Protein AF-A0A1W1DZ67-F1 (afdb_monomer)

Nearest PDB structures (foldseek):
  8c7p-assembly1_A  TM=8.372E-01  e=4.442E-06  Thiobacillus denitrificans ATCC 25259
  8ovv-assembly1_A  TM=8.242E-01  e=2.772E-05  Thiobacillus denitrificans

Organism: NCBI:txid652676

Structure (mmCIF, N/CA/C/O backbone):
data_AF-A0A1W1DZ67-F1
#
_entry.id   AF-A0A1W1DZ67-F1
#
loop_
_atom_site.group_PDB
_atom_site.id
_atom_site.type_symbol
_atom_site.label_atom_id
_atom_site.label_alt_id
_atom_site.label_comp_id
_atom_site.label_asym_id
_atom_site.label_entity_id
_atom_site.label_seq_id
_atom_site.pdbx_PDB_ins_code
_atom_site.Cartn_x
_atom_site.Cartn_y
_atom_site.Cartn_z
_atom_site.occupancy
_atom_site.B_iso_or_equiv
_atom_site.auth_seq_id
_atom_site.auth_comp_id
_atom_site.auth_asym_id
_atom_site.auth_atom_id
_atom_site.pdbx_PDB_model_num
ATOM 1 N N . MET A 1 1 ? -10.859 -12.218 3.159 1.00 91.69 1 MET A N 1
ATOM 2 C CA . MET A 1 1 ? -9.630 -11.481 2.783 1.00 91.69 1 MET A CA 1
ATOM 3 C C . MET A 1 1 ? -9.107 -11.975 1.443 1.00 91.69 1 MET A C 1
ATOM 5 O O . MET A 1 1 ? -9.273 -11.246 0.484 1.00 91.69 1 MET A O 1
ATOM 9 N N . VAL A 1 2 ? -8.613 -13.216 1.327 1.00 93.44 2 VAL A N 1
ATOM 10 C CA . VAL A 1 2 ? -8.087 -13.753 0.048 1.00 93.44 2 VAL A CA 1
ATOM 11 C C . VAL A 1 2 ? -9.112 -13.719 -1.094 1.00 93.44 2 VAL A C 1
ATOM 13 O O . VAL A 1 2 ? -8.790 -13.246 -2.172 1.00 93.44 2 VAL A O 1
ATOM 16 N N . LEU A 1 3 ? -10.368 -14.117 -0.854 1.00 92.19 3 LEU A N 1
ATOM 17 C CA . LEU A 1 3 ? -11.425 -14.016 -1.877 1.00 92.19 3 LEU A CA 1
ATOM 18 C C . LEU A 1 3 ? -11.639 -12.580 -2.378 1.00 92.19 3 LEU A C 1
ATOM 20 O O . LEU A 1 3 ? -11.842 -12.367 -3.568 1.00 92.19 3 LEU A O 1
ATOM 24 N N . LEU A 1 4 ? -11.555 -11.597 -1.476 1.00 91.88 4 LEU A N 1
ATOM 25 C CA . LEU A 1 4 ? -11.683 -10.191 -1.848 1.00 91.88 4 LEU A CA 1
ATOM 26 C C . LEU A 1 4 ? -10.464 -9.741 -2.660 1.00 91.88 4 LEU A C 1
ATOM 28 O O . LEU A 1 4 ? -10.640 -9.088 -3.673 1.00 91.88 4 LEU A O 1
ATOM 32 N N . MET A 1 5 ? -9.257 -10.188 -2.299 1.00 94.25 5 MET A N 1
ATOM 33 C CA . MET A 1 5 ? -8.054 -9.944 -3.104 1.00 94.25 5 MET A CA 1
ATOM 34 C C . MET A 1 5 ? -8.174 -10.529 -4.514 1.00 94.25 5 MET A C 1
ATOM 36 O O . MET A 1 5 ? -7.831 -9.851 -5.472 1.00 94.25 5 MET A O 1
ATOM 40 N N . ILE A 1 6 ? -8.704 -11.748 -4.672 1.00 91.06 6 ILE A N 1
ATOM 41 C CA . ILE A 1 6 ? -8.945 -12.344 -5.999 1.00 91.06 6 ILE A CA 1
ATOM 42 C C . ILE A 1 6 ? -9.892 -11.458 -6.824 1.00 91.06 6 ILE A C 1
ATOM 44 O O . ILE A 1 6 ? -9.656 -11.253 -8.014 1.00 91.06 6 ILE A O 1
ATOM 48 N N . ALA A 1 7 ? -10.931 -10.906 -6.189 1.00 88.94 7 ALA A N 1
ATOM 49 C CA . ALA A 1 7 ? -11.910 -10.030 -6.829 1.00 88.94 7 ALA A CA 1
ATOM 50 C C . ALA A 1 7 ? -11.365 -8.629 -7.169 1.00 88.94 7 ALA A C 1
ATOM 52 O O . ALA A 1 7 ? -11.808 -8.035 -8.146 1.00 88.94 7 ALA A O 1
ATOM 53 N N . THR A 1 8 ? -10.413 -8.098 -6.401 1.00 90.44 8 THR A N 1
ATOM 54 C CA . THR A 1 8 ? -9.934 -6.713 -6.563 1.00 90.44 8 THR A CA 1
ATOM 55 C C . THR A 1 8 ? -8.581 -6.584 -7.258 1.00 90.44 8 THR A C 1
ATOM 57 O O . THR A 1 8 ? -8.284 -5.549 -7.835 1.00 90.44 8 THR A O 1
ATOM 60 N N . ARG A 1 9 ? -7.723 -7.604 -7.156 1.00 88.62 9 ARG A N 1
ATOM 61 C CA . ARG A 1 9 ? -6.360 -7.597 -7.712 1.00 88.62 9 ARG A CA 1
ATOM 62 C C . ARG A 1 9 ? -6.285 -8.280 -9.077 1.00 88.62 9 ARG A C 1
ATOM 64 O O . ARG A 1 9 ? -5.378 -8.014 -9.855 1.00 88.62 9 ARG A O 1
ATOM 71 N N . GLY A 1 10 ? -7.242 -9.155 -9.389 1.00 74.94 10 GLY A N 1
ATOM 72 C CA . GLY A 1 10 ? -7.342 -9.761 -10.714 1.00 74.94 10 GLY A CA 1
ATOM 73 C C . GLY A 1 10 ? -7.744 -8.721 -11.762 1.00 74.94 10 GLY A C 1
ATOM 74 O O . GLY A 1 10 ? -8.897 -8.309 -11.795 1.00 74.94 10 GLY A O 1
ATOM 75 N N . HIS A 1 11 ? -6.809 -8.316 -12.625 1.00 68.38 11 HIS A N 1
ATOM 76 C CA . HIS A 1 11 ? -7.034 -7.278 -13.639 1.00 68.38 11 HIS A CA 1
ATOM 77 C C . HIS A 1 11 ? -8.118 -7.661 -14.675 1.00 68.38 11 HIS A C 1
ATOM 79 O O . HIS A 1 11 ? -8.899 -6.806 -15.084 1.00 68.38 11 HIS A O 1
ATOM 85 N N . ASN A 1 12 ? -8.250 -8.951 -15.018 1.00 65.25 12 ASN A N 1
ATOM 86 C CA . ASN A 1 12 ? -9.250 -9.474 -15.965 1.00 65.25 12 ASN A CA 1
ATOM 87 C C . ASN A 1 12 ? -10.119 -10.574 -15.325 1.00 65.25 12 ASN A C 1
ATOM 89 O O . ASN A 1 12 ? -10.196 -11.698 -15.824 1.00 65.25 12 ASN A O 1
ATOM 93 N N . ASN A 1 13 ? -10.723 -10.307 -14.167 1.00 62.88 13 ASN A N 1
ATOM 94 C CA . ASN A 1 13 ? -11.613 -11.265 -13.510 1.00 62.88 13 ASN A CA 1
ATOM 95 C C . ASN A 1 13 ? -13.097 -10.996 -13.845 1.00 62.88 13 ASN A C 1
ATOM 97 O O . ASN A 1 13 ? -13.462 -9.979 -14.427 1.00 62.88 13 ASN A O 1
ATOM 101 N N . TRP A 1 14 ? -13.980 -11.923 -13.465 1.00 65.06 14 TRP A N 1
ATOM 102 C CA . TRP A 1 14 ? -15.429 -11.814 -13.698 1.00 65.06 14 TRP A CA 1
ATOM 103 C C . TRP A 1 14 ? -16.065 -10.559 -13.074 1.00 65.06 14 TRP A C 1
ATOM 105 O O . TRP A 1 14 ? -17.146 -10.161 -13.494 1.00 65.06 14 TRP A O 1
ATOM 115 N N . VAL A 1 15 ? -15.404 -9.938 -12.088 1.00 61.59 15 VAL A N 1
ATOM 116 C CA . VAL A 1 15 ? -15.856 -8.710 -11.422 1.00 61.59 15 VAL A CA 1
ATOM 117 C C . VAL A 1 15 ? -15.381 -7.467 -12.171 1.00 61.59 15 VAL A C 1
ATOM 119 O O . VAL A 1 15 ? -16.154 -6.521 -12.283 1.00 61.59 15 VAL A O 1
ATOM 122 N N . SER A 1 16 ? -14.169 -7.468 -12.738 1.00 63.50 16 SER A N 1
ATOM 123 C CA . SER A 1 16 ? -13.578 -6.304 -13.409 1.00 63.50 16 SER A CA 1
ATOM 124 C C . SER A 1 16 ? -14.358 -5.886 -14.657 1.00 63.50 16 SER A C 1
ATOM 126 O O . SER A 1 16 ? -14.394 -4.700 -14.982 1.00 63.50 16 SER A O 1
ATOM 128 N N . ALA A 1 17 ? -15.089 -6.820 -15.276 1.00 62.38 17 ALA A N 1
ATOM 129 C CA . ALA A 1 17 ? -16.046 -6.543 -16.350 1.00 62.38 17 ALA A CA 1
ATOM 130 C C . ALA A 1 17 ? -17.230 -5.648 -15.922 1.00 62.38 17 ALA A C 1
ATOM 132 O O . ALA A 1 17 ? -17.825 -4.984 -16.767 1.00 62.38 17 ALA A O 1
ATOM 133 N N . PHE A 1 18 ? -17.571 -5.616 -14.629 1.00 65.56 18 PHE A N 1
ATOM 134 C CA . PHE A 1 18 ? -18.695 -4.840 -14.090 1.00 65.56 18 PHE A CA 1
ATOM 135 C C . PHE A 1 18 ? -18.242 -3.687 -13.191 1.00 65.56 18 PHE A C 1
ATOM 137 O O . PHE A 1 18 ? -18.829 -2.608 -13.232 1.00 65.56 18 PHE A O 1
ATOM 144 N N . VAL A 1 19 ? -17.215 -3.908 -12.364 1.00 72.19 19 VAL A N 1
ATOM 145 C CA . VAL A 1 19 ? -16.700 -2.938 -11.394 1.00 72.19 19 VAL A CA 1
ATOM 146 C C . VAL A 1 19 ? -15.183 -3.086 -11.278 1.00 72.19 19 VAL A C 1
ATOM 148 O O . VAL A 1 19 ? -14.676 -4.126 -10.864 1.00 72.19 19 VAL A O 1
ATOM 151 N N . HIS A 1 20 ? -14.446 -2.021 -11.587 1.00 73.56 20 HIS A N 1
ATOM 152 C CA . HIS A 1 20 ? -13.015 -1.934 -11.290 1.00 73.56 20 HIS A CA 1
ATOM 153 C C . HIS A 1 20 ? -12.821 -1.524 -9.826 1.00 73.56 20 HIS A C 1
ATOM 1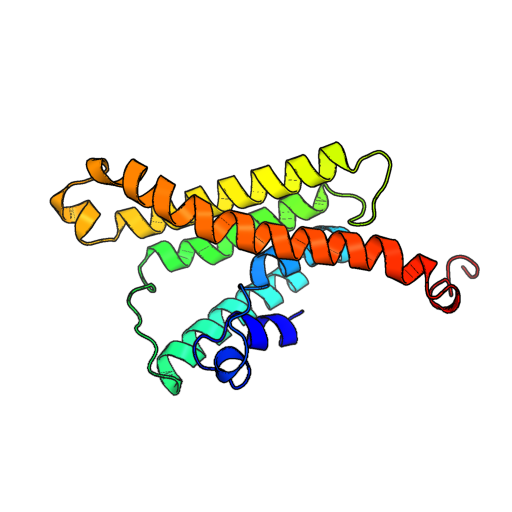55 O O . HIS A 1 20 ? -12.813 -0.338 -9.496 1.00 73.56 20 HIS A O 1
ATOM 161 N N . LEU A 1 21 ? -12.713 -2.511 -8.932 1.00 82.06 21 LEU A N 1
ATOM 162 C CA . LEU A 1 21 ? -12.400 -2.252 -7.528 1.00 82.06 21 LEU A CA 1
ATOM 163 C C . LEU A 1 21 ? -10.883 -2.125 -7.319 1.00 82.06 21 LEU A C 1
ATOM 165 O O . LEU A 1 21 ? -10.134 -2.920 -7.882 1.00 82.06 21 LEU A O 1
ATOM 169 N N . PRO A 1 22 ? -10.421 -1.196 -6.463 1.00 87.25 22 PRO A N 1
ATOM 170 C CA . PRO A 1 22 ? -9.009 -1.114 -6.105 1.00 87.25 22 PRO A CA 1
ATOM 171 C C . PRO A 1 22 ? -8.534 -2.331 -5.313 1.00 87.25 22 PRO A C 1
ATOM 173 O O . PRO A 1 22 ? -9.318 -2.923 -4.571 1.00 87.25 22 PRO A O 1
ATOM 176 N N . ASP A 1 23 ? -7.241 -2.645 -5.387 1.00 91.06 23 ASP A N 1
ATOM 177 C CA . ASP A 1 23 ? -6.629 -3.777 -4.686 1.00 91.06 23 ASP A CA 1
ATOM 178 C C . ASP A 1 23 ? -6.838 -3.742 -3.154 1.00 91.06 23 ASP A C 1
ATOM 180 O O . ASP A 1 23 ? -6.603 -2.739 -2.480 1.00 91.06 23 ASP A O 1
ATOM 184 N N . PHE A 1 24 ? -7.242 -4.884 -2.592 1.00 95.75 24 PHE A N 1
ATOM 185 C CA . PHE A 1 24 ? -7.496 -5.090 -1.168 1.00 95.75 24 PHE A CA 1
ATOM 186 C C . PHE A 1 24 ? -6.282 -5.612 -0.369 1.00 95.75 24 PHE A C 1
ATOM 188 O O . PHE A 1 24 ? -6.386 -5.854 0.836 1.00 95.75 24 PHE A O 1
ATOM 195 N N . THR A 1 25 ? -5.114 -5.796 -0.990 1.00 97.00 25 THR A N 1
ATOM 196 C CA . THR A 1 25 ? -3.943 -6.417 -0.339 1.00 97.00 25 THR A CA 1
ATOM 197 C C . THR A 1 25 ? -3.433 -5.639 0.884 1.00 97.00 25 THR A C 1
ATOM 199 O O . THR A 1 25 ? -3.307 -6.212 1.969 1.00 97.00 25 THR A O 1
ATOM 202 N N . ILE A 1 26 ? -3.178 -4.331 0.760 1.00 97.62 26 ILE A N 1
ATOM 203 C CA . ILE A 1 26 ? -2.721 -3.484 1.883 1.00 97.62 26 ILE A CA 1
ATOM 204 C C . ILE A 1 26 ? -3.766 -3.426 3.016 1.00 97.62 26 ILE A C 1
ATOM 206 O O . ILE A 1 26 ? -3.404 -3.678 4.171 1.00 97.62 26 ILE A O 1
ATOM 210 N N . PRO A 1 27 ? -5.063 -3.188 2.734 1.00 97.69 27 PRO A N 1
ATOM 211 C CA . PRO A 1 27 ? -6.105 -3.258 3.755 1.00 97.69 27 PRO A CA 1
ATOM 212 C C . PRO A 1 27 ? -6.171 -4.610 4.480 1.00 97.69 27 PRO A C 1
ATOM 214 O O . PRO A 1 27 ? -6.319 -4.664 5.705 1.00 97.69 27 PRO A O 1
ATOM 217 N N . ALA A 1 28 ? -5.995 -5.715 3.750 1.00 97.88 28 ALA A N 1
ATOM 218 C CA . ALA A 1 28 ? -5.920 -7.044 4.342 1.00 97.88 28 ALA A CA 1
ATOM 219 C C . ALA A 1 28 ? -4.728 -7.174 5.310 1.00 97.88 28 ALA A C 1
ATOM 221 O O . ALA A 1 28 ? -4.871 -7.730 6.400 1.00 97.88 28 ALA A O 1
ATOM 222 N N . LEU A 1 29 ? -3.563 -6.625 4.965 1.00 98.44 29 LEU A N 1
ATOM 223 C CA . LEU A 1 29 ? -2.383 -6.649 5.834 1.00 98.44 29 LEU A CA 1
ATOM 224 C C . LEU A 1 29 ? -2.571 -5.817 7.106 1.00 98.44 29 LEU A C 1
ATOM 226 O O . LEU A 1 29 ? -2.152 -6.267 8.173 1.00 98.44 29 LEU A O 1
ATOM 230 N N . PHE A 1 30 ? -3.262 -4.675 7.038 1.00 98.38 30 PHE A N 1
ATOM 231 C CA . PHE A 1 30 ? -3.643 -3.929 8.241 1.00 98.38 30 PHE A CA 1
ATOM 232 C C . PHE A 1 30 ? -4.558 -4.752 9.150 1.00 98.38 30 PHE A C 1
ATOM 234 O O . PHE A 1 30 ? -4.268 -4.878 10.337 1.00 98.38 30 PHE A O 1
ATOM 241 N N . ILE A 1 31 ? -5.613 -5.376 8.611 1.00 98.06 31 ILE A N 1
ATOM 242 C CA . ILE A 1 31 ? -6.504 -6.263 9.384 1.00 98.06 31 ILE A CA 1
ATOM 243 C C . ILE A 1 31 ? -5.700 -7.403 10.032 1.00 98.06 31 ILE A C 1
ATOM 245 O O . ILE A 1 31 ? -5.880 -7.698 11.217 1.00 98.06 31 ILE A O 1
ATOM 249 N N . ALA A 1 32 ? -4.790 -8.026 9.276 1.00 98.12 32 ALA A N 1
ATOM 250 C CA . ALA A 1 32 ? -3.905 -9.070 9.781 1.00 98.12 32 ALA A CA 1
ATOM 251 C C . ALA A 1 32 ? -3.008 -8.562 10.922 1.00 98.12 32 ALA A C 1
ATOM 253 O O . ALA A 1 32 ? -2.869 -9.238 11.944 1.00 98.12 32 ALA A O 1
ATOM 254 N N . GLY A 1 33 ? -2.433 -7.369 10.774 1.00 97.81 33 GLY A N 1
ATOM 255 C CA . GLY A 1 33 ? -1.580 -6.731 11.775 1.00 97.81 33 GLY A CA 1
ATOM 256 C C . GLY A 1 33 ? -2.330 -6.384 13.059 1.00 97.81 33 GLY A C 1
ATOM 257 O O . GLY A 1 33 ? -1.864 -6.734 14.141 1.00 97.81 33 GLY A O 1
ATOM 258 N N . VAL A 1 34 ? -3.510 -5.766 12.946 1.00 97.94 34 VAL A N 1
ATOM 259 C CA . VAL A 1 34 ? -4.316 -5.328 14.098 1.00 97.94 34 VAL A CA 1
ATOM 260 C C . VAL A 1 34 ? -4.862 -6.529 14.876 1.00 97.94 34 VAL A C 1
ATOM 262 O O . VAL A 1 34 ? -4.629 -6.640 16.083 1.00 97.94 34 VAL A O 1
ATOM 265 N N . TYR A 1 35 ? -5.575 -7.435 14.194 1.00 96.88 35 TYR A N 1
ATOM 266 C CA . TYR A 1 35 ? -6.417 -8.440 14.855 1.00 96.88 35 TYR A CA 1
ATOM 267 C C . TYR A 1 35 ? -5.803 -9.838 14.918 1.00 96.88 35 TYR A C 1
ATOM 269 O O . TYR A 1 35 ? -5.976 -10.530 15.918 1.00 96.88 35 TYR A O 1
ATOM 277 N N . PHE A 1 36 ? -5.079 -10.275 13.884 1.00 96.75 36 PHE A N 1
ATOM 278 C CA . PHE A 1 36 ? -4.509 -11.626 13.874 1.00 96.75 36 PHE A CA 1
ATOM 279 C C . PHE A 1 36 ? -3.152 -11.681 14.570 1.00 96.75 36 PHE A C 1
ATOM 281 O O . PHE A 1 36 ? -2.867 -12.648 15.273 1.00 96.75 36 PHE A O 1
ATOM 288 N N . ARG A 1 37 ? -2.293 -10.676 14.347 1.00 95.75 37 ARG A N 1
ATOM 289 C CA . ARG A 1 37 ? -0.945 -10.524 14.933 1.00 95.75 37 ARG A CA 1
ATOM 290 C C . ARG A 1 37 ? 0.024 -11.692 14.679 1.00 95.75 37 ARG A C 1
ATOM 292 O O . ARG A 1 37 ? 1.143 -11.687 15.194 1.00 95.75 37 ARG A O 1
ATOM 299 N N . LYS A 1 38 ? -0.348 -12.657 13.833 1.00 96.19 38 LYS A N 1
ATOM 300 C CA . LYS A 1 38 ? 0.443 -13.842 13.467 1.00 96.19 38 LYS A CA 1
ATOM 301 C C . LYS A 1 38 ? 1.134 -13.642 12.121 1.00 96.19 38 LYS A C 1
ATOM 303 O O . LYS A 1 38 ? 0.471 -13.385 11.122 1.00 96.19 38 LYS A O 1
ATOM 308 N N . PHE A 1 39 ? 2.454 -13.830 12.092 1.00 95.31 39 PHE A N 1
ATOM 309 C CA . PHE A 1 39 ? 3.278 -13.676 10.884 1.00 95.31 39 PHE A CA 1
ATOM 310 C C . PHE A 1 39 ? 2.796 -14.550 9.713 1.00 95.31 39 PHE A C 1
ATOM 312 O O . PHE A 1 39 ? 2.709 -14.074 8.587 1.00 95.31 39 PHE A O 1
ATOM 319 N N . TRP A 1 40 ? 2.384 -15.793 9.989 1.00 96.50 40 TRP A N 1
ATOM 320 C CA . TRP A 1 40 ? 1.871 -16.716 8.970 1.00 96.50 40 TRP A CA 1
ATOM 321 C C . TRP A 1 40 ? 0.628 -16.201 8.228 1.00 96.50 40 TRP A C 1
ATOM 323 O O . TRP A 1 40 ? 0.448 -16.523 7.059 1.00 96.50 40 TRP A O 1
ATOM 333 N N . VAL A 1 41 ? -0.211 -15.368 8.858 1.00 97.38 41 VAL A N 1
ATOM 334 C CA . VAL A 1 41 ? -1.381 -14.778 8.179 1.00 97.38 41 VAL A CA 1
ATOM 335 C C . VAL A 1 41 ? -0.931 -13.763 7.128 1.00 97.38 41 VAL A C 1
ATOM 337 O O . VAL A 1 41 ? -1.441 -13.776 6.011 1.00 97.38 41 VAL A O 1
ATOM 340 N N . ALA A 1 42 ? 0.065 -12.933 7.453 1.00 97.31 42 ALA A N 1
ATOM 341 C CA . ALA A 1 42 ? 0.671 -12.022 6.485 1.00 97.31 42 ALA A CA 1
ATOM 342 C C . ALA A 1 42 ? 1.367 -12.790 5.355 1.00 97.31 42 ALA A C 1
ATOM 344 O O . ALA A 1 42 ? 1.169 -12.448 4.194 1.00 97.31 42 ALA A O 1
ATOM 345 N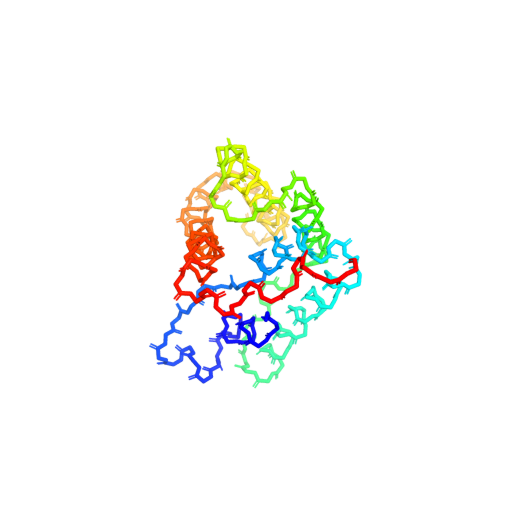 N . PHE A 1 43 ? 2.094 -13.868 5.675 1.00 97.56 43 PHE A N 1
ATOM 346 C CA . PHE A 1 43 ? 2.710 -14.736 4.667 1.00 97.56 43 PHE A CA 1
ATOM 347 C C . PHE A 1 43 ? 1.681 -15.267 3.661 1.00 97.56 43 PHE A C 1
ATOM 349 O O . PHE A 1 43 ? 1.890 -15.141 2.459 1.00 97.56 43 PHE A O 1
ATOM 356 N N . VAL A 1 44 ? 0.543 -15.793 4.131 1.00 98.00 44 VAL A N 1
ATOM 357 C CA . VAL A 1 44 ? -0.526 -16.299 3.252 1.00 98.00 44 VAL A CA 1
ATOM 358 C C . VAL A 1 44 ? -1.105 -15.190 2.371 1.00 98.00 44 VAL A C 1
ATOM 360 O O . VAL A 1 44 ? -1.330 -15.418 1.185 1.00 98.00 44 VAL A O 1
ATOM 363 N N . ILE A 1 45 ? -1.325 -13.989 2.916 1.00 98.06 45 ILE A N 1
ATOM 364 C CA . ILE A 1 45 ? -1.823 -12.833 2.149 1.00 98.06 45 ILE A CA 1
ATOM 365 C C . ILE A 1 45 ? -0.825 -12.445 1.051 1.00 98.06 45 ILE A C 1
ATOM 367 O O . ILE A 1 45 ? -1.207 -12.327 -0.109 1.00 98.06 45 ILE A O 1
ATOM 371 N N . ILE A 1 46 ? 0.455 -12.309 1.396 1.00 97.56 46 ILE A N 1
ATOM 372 C CA . ILE A 1 46 ? 1.520 -11.931 0.457 1.00 97.56 46 ILE A CA 1
ATOM 373 C C . ILE A 1 46 ? 1.688 -12.995 -0.629 1.00 97.56 46 ILE A C 1
ATOM 375 O O . ILE A 1 46 ? 1.723 -12.667 -1.811 1.00 97.56 46 ILE A O 1
ATOM 379 N N . PHE A 1 47 ? 1.734 -14.271 -0.242 1.00 97.44 47 PHE A N 1
ATOM 380 C CA . PHE A 1 47 ? 1.813 -15.381 -1.186 1.00 97.44 47 PHE A CA 1
ATOM 381 C C . PHE A 1 47 ? 0.610 -15.394 -2.135 1.00 97.44 47 PHE A C 1
ATOM 383 O O . PHE A 1 47 ? 0.775 -15.576 -3.337 1.00 97.44 47 PHE A O 1
ATOM 390 N N . SER A 1 48 ? -0.591 -15.126 -1.613 1.00 97.19 48 SER A N 1
ATOM 391 C CA . SER A 1 48 ? -1.802 -15.024 -2.432 1.00 97.19 48 SER A CA 1
ATOM 392 C C . SER A 1 48 ? -1.712 -13.875 -3.437 1.00 97.19 48 SER A C 1
ATOM 394 O O . SER A 1 48 ? -2.085 -14.067 -4.587 1.00 97.19 48 SER A O 1
ATOM 396 N N . ALA A 1 49 ? -1.191 -12.707 -3.044 1.00 95.75 49 ALA A N 1
ATOM 397 C CA . ALA A 1 49 ? -1.003 -11.579 -3.960 1.00 95.75 49 ALA A CA 1
ATOM 398 C C . ALA A 1 49 ? -0.067 -11.946 -5.125 1.00 95.75 49 ALA A C 1
ATOM 400 O O . ALA A 1 49 ? -0.419 -11.740 -6.283 1.00 95.75 49 ALA A O 1
ATOM 401 N N . VAL A 1 50 ? 1.074 -12.579 -4.825 1.00 94.88 50 VAL A N 1
ATOM 402 C CA . VAL A 1 50 ? 2.026 -13.045 -5.848 1.00 94.88 50 VAL A CA 1
ATOM 403 C C . VAL A 1 50 ? 1.399 -14.109 -6.753 1.00 94.88 50 VAL A C 1
ATOM 405 O O . VAL A 1 50 ? 1.584 -14.075 -7.970 1.00 94.88 50 VAL A O 1
ATOM 408 N N . ALA A 1 51 ? 0.636 -15.045 -6.186 1.00 95.19 51 ALA A N 1
ATOM 409 C CA . ALA A 1 51 ? -0.050 -16.076 -6.958 1.00 95.19 51 ALA A CA 1
ATOM 410 C C . ALA A 1 51 ? -1.107 -15.483 -7.906 1.00 95.19 51 ALA A C 1
ATOM 412 O O . ALA A 1 51 ? -1.194 -15.913 -9.056 1.00 95.19 51 ALA A O 1
ATOM 413 N N . ILE A 1 52 ? -1.872 -14.482 -7.453 1.00 93.62 52 ILE A N 1
ATOM 414 C CA . ILE A 1 52 ? -2.871 -13.781 -8.276 1.00 93.62 52 ILE A CA 1
ATOM 415 C C . ILE A 1 52 ? -2.192 -13.064 -9.450 1.00 93.62 52 ILE A C 1
ATOM 417 O O . ILE A 1 52 ? -2.650 -13.208 -10.582 1.00 93.62 52 ILE A O 1
ATOM 421 N N . ASP A 1 53 ? -1.081 -12.363 -9.207 1.00 92.12 53 ASP A N 1
ATOM 422 C CA . ASP A 1 53 ? -0.342 -11.654 -10.261 1.00 92.12 53 ASP A CA 1
ATOM 423 C C . ASP A 1 53 ? 0.189 -12.624 -11.326 1.00 92.12 53 ASP A C 1
ATOM 425 O O . ASP A 1 53 ? -0.015 -12.421 -12.523 1.00 92.12 53 ASP A O 1
ATOM 429 N N . ASN A 1 54 ? 0.819 -13.724 -10.899 1.00 92.00 54 ASN A N 1
ATOM 430 C CA . ASN A 1 54 ? 1.338 -14.741 -11.817 1.00 92.00 54 ASN A CA 1
ATOM 431 C C . ASN A 1 54 ? 0.215 -15.416 -12.608 1.00 92.00 54 ASN A C 1
ATOM 433 O O . ASN A 1 54 ? 0.364 -15.668 -13.803 1.00 92.00 54 ASN A O 1
ATOM 437 N N . TYR A 1 55 ? -0.923 -15.688 -11.968 1.00 92.12 55 TYR A N 1
ATOM 438 C CA . TYR A 1 55 ? -2.081 -16.236 -12.662 1.00 92.12 55 TYR A CA 1
ATOM 439 C C . TYR A 1 55 ? -2.589 -15.278 -13.747 1.00 92.12 55 TYR A C 1
ATOM 441 O O . TYR A 1 55 ? -2.823 -15.712 -14.874 1.00 92.12 55 TYR A O 1
ATOM 449 N N . ALA A 1 56 ? -2.701 -13.983 -13.438 1.00 88.94 56 ALA A N 1
ATOM 450 C CA . ALA A 1 56 ? -3.138 -12.967 -14.391 1.00 88.94 56 ALA A CA 1
ATOM 451 C C . ALA A 1 56 ? -2.186 -12.853 -15.596 1.00 88.94 56 ALA A C 1
ATOM 453 O O . ALA A 1 56 ? -2.636 -12.778 -16.740 1.00 88.94 56 ALA A O 1
ATOM 454 N N . ILE A 1 57 ? -0.874 -12.919 -15.365 1.00 89.06 57 ILE A N 1
ATOM 455 C CA . ILE A 1 57 ? 0.129 -12.878 -16.438 1.00 89.06 57 ILE A CA 1
ATOM 456 C C . ILE A 1 57 ? 0.045 -14.130 -17.320 1.00 89.06 57 ILE A C 1
ATOM 458 O O . ILE A 1 57 ? -0.061 -14.025 -18.539 1.00 89.06 57 ILE A O 1
ATOM 462 N N . VAL A 1 58 ? 0.059 -15.322 -16.714 1.00 90.19 58 VAL A N 1
ATOM 463 C CA . VAL A 1 58 ? 0.151 -16.592 -17.455 1.00 90.19 58 VAL A CA 1
ATOM 464 C C . VAL A 1 58 ? -1.162 -16.957 -18.153 1.00 90.19 58 VAL A C 1
ATOM 466 O O . VAL A 1 58 ? -1.135 -17.476 -19.264 1.00 90.19 58 VAL A O 1
ATOM 469 N N . HIS A 1 59 ? -2.309 -16.702 -17.517 1.00 88.69 59 HIS A N 1
ATOM 470 C CA . HIS A 1 59 ? -3.607 -17.206 -17.985 1.00 88.69 59 HIS A CA 1
ATOM 471 C C . HIS A 1 59 ? -4.544 -16.117 -18.516 1.00 88.69 59 HIS A C 1
ATOM 473 O O . HIS A 1 59 ? -5.472 -16.443 -19.251 1.00 88.69 59 HIS A O 1
ATOM 479 N N . GLN A 1 60 ? -4.340 -14.843 -18.160 1.00 85.81 60 GLN A N 1
ATOM 480 C CA . GLN A 1 60 ? -5.224 -13.743 -18.581 1.00 85.81 60 GLN A CA 1
ATOM 481 C C . GLN A 1 60 ? -4.574 -12.788 -19.591 1.00 85.81 60 GLN A C 1
ATOM 483 O O . GLN A 1 60 ? -5.188 -11.784 -19.956 1.00 85.81 60 GLN A O 1
ATOM 488 N N . GLY A 1 61 ? -3.347 -13.088 -20.035 1.00 82.38 61 GLY A N 1
ATOM 489 C CA . GLY A 1 61 ? -2.622 -12.294 -21.029 1.00 82.38 61 GLY A CA 1
ATOM 490 C C . GLY A 1 61 ? -2.233 -10.895 -20.543 1.00 82.38 61 GLY A C 1
ATOM 491 O O . GLY A 1 61 ? -1.994 -10.012 -21.366 1.00 82.38 61 GLY A O 1
ATOM 492 N N . ILE A 1 62 ? -2.196 -10.668 -19.225 1.00 85.12 62 ILE A N 1
ATOM 493 C CA . ILE A 1 62 ? -1.754 -9.392 -18.655 1.00 85.12 62 ILE A CA 1
ATOM 494 C C . ILE A 1 62 ? -0.253 -9.222 -18.896 1.00 85.12 62 ILE A C 1
ATOM 496 O O . ILE A 1 62 ? 0.537 -10.143 -18.692 1.00 85.12 62 ILE A O 1
ATOM 500 N N . SER A 1 63 ? 0.143 -8.020 -19.317 1.00 84.62 63 SER A N 1
ATOM 501 C CA . SER A 1 63 ? 1.547 -7.695 -19.557 1.00 84.62 63 SER A CA 1
ATOM 502 C C . SER A 1 63 ? 2.391 -7.838 -18.287 1.00 84.62 63 SER A C 1
ATOM 504 O O . SER A 1 63 ? 2.039 -7.324 -17.225 1.00 84.62 63 SER A O 1
ATOM 506 N N . ALA A 1 64 ? 3.563 -8.459 -18.424 1.00 85.25 64 ALA A N 1
ATOM 507 C CA . ALA A 1 64 ? 4.547 -8.597 -17.355 1.00 85.25 64 ALA A CA 1
ATOM 508 C C . ALA A 1 64 ? 5.408 -7.333 -17.140 1.00 85.25 64 ALA A C 1
ATOM 510 O O . ALA A 1 64 ? 6.423 -7.404 -16.453 1.00 85.25 64 ALA A O 1
ATOM 511 N N . ASN A 1 65 ? 5.023 -6.172 -17.686 1.00 83.25 65 ASN A N 1
ATOM 512 C CA . ASN A 1 65 ? 5.786 -4.918 -17.567 1.00 83.25 65 ASN A CA 1
ATOM 513 C C . ASN A 1 65 ? 6.074 -4.508 -16.110 1.00 83.25 65 ASN A C 1
ATOM 515 O O . ASN A 1 65 ? 7.109 -3.908 -15.832 1.00 83.25 65 ASN A O 1
ATOM 519 N N . CYS A 1 66 ? 5.180 -4.846 -15.176 1.00 81.88 66 CYS A N 1
ATOM 520 C CA . CYS A 1 66 ? 5.355 -4.552 -13.751 1.00 81.88 66 CYS A CA 1
ATOM 521 C C . CYS A 1 66 ? 6.277 -5.554 -13.027 1.00 81.88 66 CYS A C 1
ATOM 523 O O . CYS A 1 66 ? 6.632 -5.334 -11.868 1.00 81.88 66 CYS A O 1
ATOM 525 N N . ILE A 1 67 ? 6.675 -6.652 -13.680 1.00 85.81 67 ILE A N 1
ATOM 526 C CA . ILE A 1 67 ? 7.583 -7.657 -13.119 1.00 85.81 67 ILE A CA 1
ATOM 527 C C . ILE A 1 67 ? 9.022 -7.260 -13.448 1.00 85.81 67 ILE A C 1
ATOM 529 O O . ILE A 1 67 ? 9.639 -7.734 -14.399 1.00 85.81 67 ILE A O 1
ATOM 533 N N . THR A 1 68 ? 9.560 -6.364 -12.629 1.00 90.44 68 THR A N 1
ATOM 534 C CA . THR A 1 68 ? 10.979 -5.985 -12.631 1.00 90.44 68 THR A CA 1
ATOM 535 C C . THR A 1 68 ? 11.689 -6.611 -11.425 1.00 90.44 68 THR A C 1
ATOM 537 O O . THR A 1 68 ? 11.020 -7.119 -10.519 1.00 90.44 68 THR A O 1
ATOM 540 N N . PRO A 1 69 ? 13.033 -6.563 -11.324 1.00 91.75 69 PRO A N 1
ATOM 541 C CA . PRO A 1 69 ? 13.729 -7.011 -10.115 1.00 91.75 69 PRO A CA 1
ATOM 542 C C . PRO A 1 69 ? 13.212 -6.351 -8.823 1.00 91.75 69 PRO A C 1
ATOM 544 O O . PRO A 1 69 ? 13.210 -6.991 -7.768 1.00 91.75 69 PRO A O 1
ATOM 547 N N . ALA A 1 70 ? 12.686 -5.121 -8.897 1.00 92.69 70 ALA A N 1
ATOM 548 C CA . ALA A 1 70 ? 12.048 -4.444 -7.766 1.00 92.69 70 ALA A CA 1
ATOM 549 C C . ALA A 1 70 ? 10.782 -5.138 -7.244 1.00 92.69 70 ALA A C 1
ATOM 551 O O . ALA A 1 70 ? 10.429 -4.939 -6.083 1.00 92.69 70 ALA A O 1
ATOM 552 N N . TYR A 1 71 ? 10.124 -5.992 -8.034 1.00 92.44 71 TYR A N 1
ATOM 553 C CA . TYR A 1 71 ? 8.963 -6.760 -7.579 1.00 92.44 71 TYR A CA 1
ATOM 554 C C . TYR A 1 71 ? 9.296 -7.629 -6.351 1.00 92.44 71 TYR A C 1
ATOM 556 O O . TYR A 1 71 ? 8.461 -7.812 -5.465 1.00 92.44 71 TYR A O 1
ATOM 564 N N . SER A 1 72 ? 10.549 -8.084 -6.225 1.00 91.62 72 SER A N 1
ATOM 565 C CA . SER A 1 72 ? 11.038 -8.825 -5.050 1.00 91.62 72 SER A CA 1
ATOM 566 C C . SER A 1 72 ? 10.987 -8.026 -3.736 1.00 91.62 72 SER A C 1
ATOM 568 O O . SER A 1 72 ? 10.900 -8.616 -2.658 1.00 91.62 72 SER A O 1
ATOM 570 N N . LEU A 1 73 ? 10.977 -6.691 -3.808 1.00 93.81 73 LEU A N 1
ATOM 571 C CA . LEU A 1 73 ? 10.884 -5.798 -2.650 1.00 93.81 73 LEU A CA 1
ATOM 572 C C . LEU A 1 73 ? 9.437 -5.588 -2.183 1.00 93.81 73 LEU A C 1
ATOM 574 O O . LEU A 1 73 ? 9.204 -5.181 -1.042 1.00 93.81 73 LEU A O 1
ATOM 578 N N . MET A 1 74 ? 8.450 -5.895 -3.026 1.00 93.25 74 MET A N 1
ATOM 579 C CA . MET A 1 74 ? 7.039 -5.711 -2.693 1.00 93.25 74 MET A CA 1
ATOM 580 C C . MET A 1 74 ? 6.593 -6.591 -1.506 1.00 93.25 74 MET A C 1
ATOM 582 O O . MET A 1 74 ? 6.017 -6.029 -0.568 1.00 93.25 74 MET A O 1
ATOM 586 N N . PRO A 1 75 ? 6.929 -7.901 -1.430 1.00 95.38 75 PRO A N 1
ATOM 587 C CA . PRO A 1 75 ? 6.700 -8.722 -0.235 1.00 95.38 75 PRO A CA 1
ATOM 588 C C . PRO A 1 75 ? 7.264 -8.120 1.058 1.00 95.38 75 PRO A C 1
ATOM 590 O O . PRO A 1 75 ? 6.598 -8.145 2.094 1.00 95.38 75 PRO A O 1
ATOM 593 N N . LEU A 1 76 ? 8.470 -7.546 1.007 1.00 95.88 76 LEU A N 1
ATOM 594 C CA . LEU A 1 76 ? 9.092 -6.901 2.165 1.00 95.88 76 LEU A CA 1
ATOM 595 C C . LEU A 1 76 ? 8.279 -5.678 2.613 1.00 95.88 76 LEU A C 1
ATOM 597 O O . LEU A 1 76 ? 7.984 -5.524 3.799 1.00 95.88 76 LEU A O 1
ATOM 601 N N . SER A 1 77 ? 7.853 -4.852 1.656 1.00 97.06 77 SER A N 1
ATOM 602 C CA . SER A 1 77 ? 7.013 -3.679 1.914 1.00 97.06 77 SER A CA 1
ATOM 603 C C . SER A 1 77 ? 5.657 -4.060 2.537 1.00 97.06 77 SER A C 1
ATOM 605 O O . SER A 1 77 ? 5.169 -3.398 3.453 1.00 97.06 77 SER A O 1
ATOM 607 N N . PHE A 1 78 ? 5.081 -5.191 2.123 1.00 97.81 78 PHE A N 1
ATOM 608 C CA . PHE A 1 78 ? 3.841 -5.726 2.681 1.00 97.81 78 PHE A CA 1
ATOM 609 C C . PHE A 1 78 ? 3.999 -6.224 4.117 1.00 97.81 78 PHE A C 1
ATOM 611 O O . PHE A 1 78 ? 3.122 -5.992 4.955 1.00 97.81 78 PHE A O 1
ATOM 618 N N . TYR A 1 79 ? 5.134 -6.838 4.451 1.00 97.56 79 TYR A N 1
ATOM 619 C CA . TYR A 1 79 ? 5.431 -7.147 5.846 1.00 97.56 79 TYR A CA 1
ATOM 620 C C . TYR A 1 79 ? 5.540 -5.889 6.706 1.00 97.56 79 TYR A C 1
ATOM 622 O O . TYR A 1 79 ? 5.070 -5.911 7.844 1.00 97.56 79 TYR A O 1
ATOM 630 N N . ALA A 1 80 ? 6.097 -4.795 6.182 1.00 97.88 80 ALA A N 1
ATOM 631 C CA . ALA A 1 80 ? 6.162 -3.531 6.911 1.00 97.88 80 ALA A CA 1
ATOM 632 C C . ALA A 1 80 ? 4.760 -2.996 7.263 1.00 97.88 80 ALA A C 1
ATOM 634 O O . ALA A 1 80 ? 4.542 -2.597 8.406 1.00 97.88 80 ALA A O 1
ATOM 635 N N . ILE A 1 81 ? 3.785 -3.086 6.346 1.00 98.50 81 ILE A N 1
ATOM 636 C CA . ILE A 1 81 ? 2.371 -2.756 6.624 1.00 98.50 81 ILE A CA 1
ATOM 637 C C . ILE A 1 81 ? 1.781 -3.656 7.713 1.00 98.50 81 ILE A C 1
ATOM 639 O O . ILE A 1 81 ? 1.132 -3.183 8.644 1.00 98.50 81 ILE A O 1
ATOM 643 N N . PHE A 1 82 ? 2.003 -4.969 7.628 1.00 98.50 82 PHE A N 1
ATOM 644 C CA . PHE A 1 82 ? 1.529 -5.888 8.664 1.00 98.50 82 PHE A CA 1
ATOM 645 C C . PHE A 1 82 ? 2.102 -5.529 10.045 1.00 98.50 82 PHE A C 1
ATOM 647 O O . PHE A 1 82 ? 1.380 -5.533 11.046 1.00 98.50 82 PHE A O 1
ATOM 654 N N . TRP A 1 83 ? 3.395 -5.203 10.106 1.00 98.06 83 TRP A N 1
ATOM 655 C CA . TRP A 1 83 ? 4.050 -4.782 11.340 1.00 98.06 83 TRP A CA 1
ATOM 656 C C . TRP A 1 83 ? 3.533 -3.436 11.843 1.00 98.06 83 TRP A C 1
ATOM 658 O O . TRP A 1 83 ? 3.286 -3.319 13.042 1.00 98.06 83 TRP A O 1
ATOM 668 N N . SER A 1 84 ? 3.297 -2.456 10.967 1.00 98.06 84 SER A N 1
ATOM 669 C CA . SER A 1 84 ? 2.720 -1.171 11.375 1.00 98.06 84 SER A CA 1
ATOM 670 C C . SER A 1 84 ? 1.304 -1.341 11.935 1.00 98.06 84 SER A C 1
ATOM 672 O O . SER A 1 84 ? 0.969 -0.752 12.964 1.00 98.06 84 SER A O 1
ATOM 674 N N . GLY A 1 85 ? 0.515 -2.254 11.360 1.00 97.50 85 GLY A N 1
ATOM 675 C CA . GLY A 1 85 ? -0.796 -2.641 11.878 1.00 97.50 85 GLY A CA 1
ATOM 676 C C . GLY A 1 85 ? -0.767 -3.168 13.318 1.00 97.50 85 GLY A C 1
ATOM 677 O O . GLY A 1 85 ? -1.703 -2.919 14.071 1.00 97.50 85 GLY A O 1
ATOM 678 N N . LYS A 1 86 ? 0.316 -3.818 13.770 1.00 97.19 86 LYS A N 1
ATOM 679 C CA . LYS A 1 86 ? 0.425 -4.290 15.167 1.00 97.19 86 LYS A CA 1
ATOM 680 C C . LYS A 1 86 ? 0.470 -3.159 16.202 1.00 97.19 86 LYS A C 1
ATOM 682 O O . LYS A 1 86 ? 0.171 -3.409 17.368 1.00 97.19 86 LYS A O 1
ATOM 687 N N . TYR A 1 87 ? 0.827 -1.938 15.798 1.00 96.19 87 TYR A N 1
ATOM 688 C CA . TYR A 1 87 ? 0.823 -0.753 16.669 1.00 96.19 87 TYR A CA 1
ATOM 689 C C . TYR A 1 87 ? -0.565 -0.108 16.814 1.00 96.19 87 TYR A C 1
ATOM 691 O O . TYR A 1 87 ? -0.733 0.838 17.596 1.00 96.19 87 TYR A O 1
ATOM 699 N N . ILE A 1 88 ? -1.551 -0.619 16.072 1.00 96.88 88 ILE A N 1
ATOM 700 C CA . ILE A 1 88 ? -2.956 -0.233 16.138 1.00 96.88 88 ILE A CA 1
ATOM 701 C C . ILE A 1 88 ? -3.692 -1.249 17.019 1.00 96.88 88 ILE A C 1
ATOM 703 O O . ILE A 1 88 ? -3.597 -2.463 16.832 1.00 96.88 88 ILE A O 1
ATOM 707 N N . ASN A 1 89 ? -4.436 -0.751 18.007 1.00 93.00 89 ASN A N 1
ATOM 708 C CA . ASN A 1 89 ? -5.169 -1.612 18.939 1.00 93.00 89 ASN A CA 1
ATOM 709 C C . ASN A 1 89 ? -6.498 -2.101 18.359 1.00 93.00 89 ASN A C 1
ATOM 711 O O . ASN A 1 89 ? -6.902 -3.233 18.608 1.00 93.00 89 ASN A O 1
ATOM 715 N N . THR A 1 90 ? -7.178 -1.246 17.601 1.00 95.25 90 THR A N 1
ATOM 716 C CA . THR A 1 90 ? -8.479 -1.529 16.998 1.00 95.25 90 THR A CA 1
ATOM 717 C C . THR A 1 90 ? -8.654 -0.689 15.737 1.00 95.25 90 THR A C 1
ATOM 719 O O . THR A 1 90 ? -8.138 0.425 15.658 1.00 95.25 90 THR A O 1
ATOM 722 N N . LEU A 1 91 ? -9.371 -1.228 14.749 1.00 95.19 91 LEU A N 1
ATOM 723 C CA . LEU A 1 91 ? -9.815 -0.470 13.572 1.00 95.19 91 LEU A CA 1
ATOM 724 C C . LEU A 1 91 ? -11.192 0.176 13.788 1.00 95.19 91 LEU A C 1
ATOM 726 O O . LEU A 1 91 ? -11.652 0.911 12.923 1.00 95.19 91 LEU A O 1
ATOM 730 N N . ALA A 1 92 ? -11.862 -0.085 14.913 1.00 94.56 92 ALA A N 1
ATOM 731 C CA . ALA A 1 92 ? -13.073 0.642 15.278 1.00 94.56 92 ALA A CA 1
ATOM 732 C C . ALA A 1 92 ? -12.732 2.053 15.786 1.00 94.56 92 ALA A C 1
ATOM 734 O O . ALA A 1 92 ? -11.667 2.269 16.364 1.00 94.56 92 ALA A O 1
ATOM 735 N N . ILE A 1 93 ? -13.650 3.006 15.603 1.00 93.12 93 ILE A N 1
ATOM 736 C CA . ILE A 1 93 ? -13.483 4.375 16.106 1.00 93.12 93 ILE A CA 1
ATOM 737 C C . ILE A 1 93 ? -13.449 4.359 17.641 1.00 93.12 93 ILE A C 1
ATOM 739 O O . ILE A 1 93 ? -14.440 4.017 18.291 1.00 93.12 93 ILE A O 1
ATOM 743 N N . ASP A 1 94 ? -12.304 4.757 18.196 1.00 92.75 94 ASP A N 1
ATOM 744 C CA . ASP A 1 94 ? -12.026 4.906 19.624 1.00 92.75 94 ASP A CA 1
ATOM 745 C C . ASP A 1 94 ? -11.286 6.233 19.905 1.00 92.75 94 ASP A C 1
ATOM 747 O O . ASP A 1 94 ? -11.065 7.050 19.008 1.00 92.75 94 ASP A O 1
ATOM 751 N N . ASN A 1 95 ? -10.852 6.444 21.151 1.00 94.25 95 ASN A N 1
ATOM 752 C CA . ASN A 1 95 ? -10.101 7.644 21.540 1.00 94.25 95 ASN A CA 1
ATOM 753 C C . ASN A 1 95 ? -8.741 7.781 20.822 1.00 94.25 95 ASN A C 1
ATOM 755 O O . ASN A 1 95 ? -8.173 8.870 20.793 1.00 94.25 95 ASN A O 1
ATOM 759 N N . ASN A 1 96 ? -8.209 6.703 20.236 1.00 94.75 96 ASN A N 1
ATOM 760 C CA . ASN A 1 96 ? -6.931 6.690 19.525 1.00 94.75 96 ASN A CA 1
ATOM 761 C C . ASN A 1 96 ? -7.096 6.834 18.006 1.00 94.75 96 ASN A C 1
ATOM 763 O O . ASN A 1 96 ? -6.115 6.681 17.275 1.00 94.75 96 ASN A O 1
ATOM 767 N N . ILE A 1 97 ? -8.298 7.137 17.507 1.00 94.06 97 ILE A N 1
ATOM 768 C CA . ILE A 1 97 ? -8.586 7.155 16.068 1.00 94.06 97 I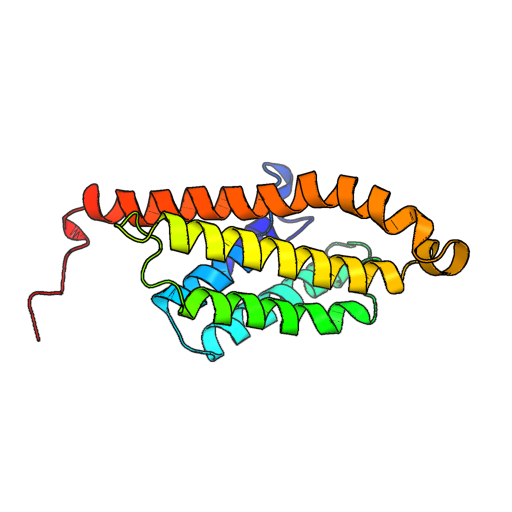LE A CA 1
ATOM 769 C C . ILE A 1 97 ? -7.646 8.073 15.275 1.00 94.06 97 ILE A C 1
ATOM 771 O O . ILE A 1 97 ? -7.180 7.681 14.209 1.00 94.06 97 ILE A O 1
ATOM 775 N N . ILE A 1 98 ? -7.279 9.241 15.816 1.00 96.38 98 ILE A N 1
ATOM 776 C CA . ILE A 1 98 ? -6.347 10.177 15.162 1.00 96.38 98 ILE A CA 1
ATOM 777 C C . ILE A 1 98 ? -4.968 9.530 14.983 1.00 96.38 98 ILE A C 1
ATOM 779 O O . ILE A 1 98 ? -4.399 9.571 13.892 1.00 96.38 98 ILE A O 1
ATOM 783 N N . LYS A 1 99 ? -4.452 8.867 16.028 1.00 96.69 99 LYS A N 1
ATOM 784 C CA . LYS A 1 99 ? -3.196 8.108 15.958 1.00 96.69 99 LYS A CA 1
ATOM 785 C C . LYS A 1 99 ? -3.309 6.979 14.932 1.00 96.69 99 LYS A C 1
ATOM 787 O O . LYS A 1 99 ? -2.409 6.818 14.114 1.00 96.69 99 LYS A O 1
ATOM 792 N N . ASN A 1 100 ? -4.392 6.201 14.967 1.00 96.88 100 ASN A N 1
ATOM 793 C CA . ASN A 1 100 ? -4.575 5.047 14.084 1.00 96.88 100 ASN A CA 1
ATOM 794 C C . ASN A 1 100 ? -4.636 5.479 12.610 1.00 96.88 100 ASN A C 1
ATOM 796 O O . ASN A 1 100 ? -3.945 4.896 11.778 1.00 96.88 100 ASN A O 1
ATOM 800 N N . ILE A 1 101 ? -5.388 6.542 12.301 1.00 96.88 101 ILE A N 1
ATOM 801 C CA . ILE A 1 101 ? -5.435 7.154 10.964 1.00 96.88 101 ILE A CA 1
ATOM 802 C C . ILE A 1 101 ? -4.045 7.650 10.554 1.00 96.88 101 ILE A C 1
ATOM 804 O O . ILE A 1 101 ? -3.606 7.365 9.443 1.00 96.88 101 ILE A O 1
ATOM 808 N N . GLY A 1 102 ? -3.323 8.323 11.456 1.00 97.81 102 GLY A N 1
ATOM 809 C CA . GLY A 1 102 ? -1.951 8.765 11.208 1.00 97.81 102 GLY A CA 1
ATOM 810 C C . GLY A 1 102 ? -1.019 7.609 10.835 1.00 97.81 102 GLY A C 1
ATOM 811 O O . GLY A 1 102 ? -0.306 7.700 9.837 1.00 97.81 102 GLY A O 1
ATOM 812 N N . VAL A 1 103 ? -1.066 6.492 11.569 1.00 98.06 103 VAL A N 1
ATOM 813 C CA . VAL A 1 103 ? -0.270 5.287 11.264 1.00 98.06 103 VAL A CA 1
ATOM 814 C C . VAL A 1 103 ? -0.653 4.697 9.907 1.00 98.06 103 VAL A C 1
ATOM 816 O O . VAL A 1 103 ? 0.235 4.347 9.133 1.00 98.06 103 VAL A O 1
ATOM 819 N N . ILE A 1 104 ? -1.949 4.605 9.593 1.00 98.19 104 ILE A N 1
ATOM 820 C CA . ILE A 1 104 ? -2.434 4.056 8.318 1.00 98.19 104 ILE A CA 1
ATOM 821 C C . ILE A 1 104 ? -1.959 4.911 7.140 1.00 98.19 104 ILE A C 1
ATOM 823 O O . ILE A 1 104 ? -1.378 4.370 6.198 1.00 98.19 104 ILE A O 1
ATOM 827 N N . ILE A 1 105 ? -2.163 6.231 7.203 1.00 98.25 105 ILE A N 1
ATOM 828 C CA . ILE A 1 105 ? -1.772 7.163 6.137 1.00 98.25 105 ILE A CA 1
ATOM 829 C C . ILE A 1 105 ? -0.259 7.130 5.949 1.00 98.25 105 ILE A C 1
ATOM 831 O O . ILE A 1 105 ? 0.213 6.886 4.844 1.00 98.25 105 ILE A O 1
ATOM 835 N N . THR A 1 106 ? 0.511 7.312 7.023 1.00 98.25 106 THR A N 1
ATOM 836 C CA . THR A 1 106 ? 1.977 7.346 6.922 1.00 98.25 106 THR A CA 1
ATOM 837 C C . THR A 1 106 ? 2.552 6.025 6.426 1.00 98.25 106 THR A C 1
ATO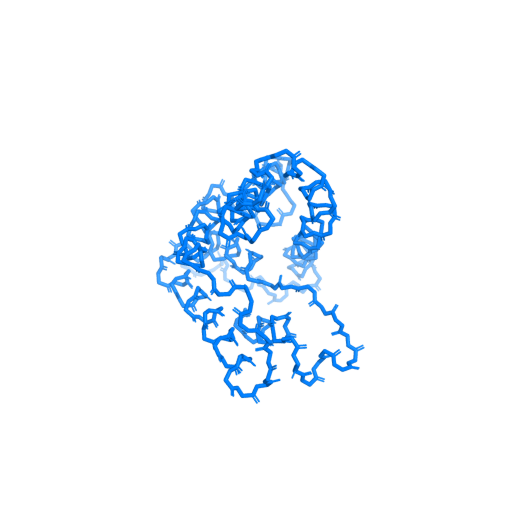M 839 O O . THR A 1 106 ? 3.376 6.035 5.516 1.00 98.25 106 THR A O 1
ATOM 842 N N . SER A 1 107 ? 2.086 4.885 6.943 1.00 98.25 107 SER A N 1
ATOM 843 C CA . SER A 1 107 ? 2.566 3.572 6.495 1.00 98.25 107 SER A CA 1
ATOM 844 C C . SER A 1 107 ? 2.239 3.320 5.024 1.00 98.25 107 SER A C 1
ATOM 846 O O . SER A 1 107 ? 3.098 2.837 4.293 1.00 98.25 107 SER A O 1
ATOM 848 N N . THR A 1 108 ? 1.025 3.669 4.585 1.00 97.94 108 THR A N 1
ATOM 849 C CA . THR A 1 108 ? 0.599 3.504 3.186 1.00 97.94 108 THR A CA 1
ATOM 850 C C . THR A 1 108 ? 1.420 4.398 2.262 1.00 97.94 108 THR A C 1
ATOM 852 O O . THR A 1 108 ? 1.946 3.915 1.267 1.00 97.94 108 THR A O 1
ATOM 855 N N . SER A 1 109 ? 1.612 5.672 2.613 1.00 98.12 109 SER A N 1
ATOM 856 C CA . SER A 1 109 ? 2.408 6.603 1.807 1.00 98.12 109 SER A CA 1
ATOM 857 C C . SER A 1 109 ? 3.880 6.200 1.725 1.00 98.12 109 SER A C 1
ATOM 859 O O . SER A 1 109 ? 4.472 6.268 0.651 1.00 98.12 109 SER A O 1
ATOM 861 N N . ILE A 1 110 ? 4.478 5.751 2.836 1.00 98.00 110 ILE A N 1
ATOM 862 C CA . ILE A 1 110 ? 5.870 5.277 2.861 1.00 98.00 110 ILE A CA 1
ATOM 863 C C . ILE A 1 110 ? 6.016 4.007 2.022 1.00 98.00 110 ILE A C 1
ATOM 865 O O . ILE A 1 110 ? 6.951 3.902 1.232 1.00 98.00 110 ILE A O 1
ATOM 869 N N . GLN A 1 111 ? 5.095 3.051 2.171 1.00 97.62 111 GLN A N 1
ATOM 870 C CA . GLN A 1 111 ? 5.104 1.812 1.397 1.00 97.62 111 GLN A CA 1
ATOM 871 C C . GLN A 1 111 ? 4.955 2.094 -0.100 1.00 97.62 111 GLN A C 1
ATOM 873 O O . GLN A 1 111 ? 5.732 1.559 -0.892 1.00 97.62 111 GLN A O 1
ATOM 878 N N . TRP A 1 112 ? 4.011 2.960 -0.469 1.00 97.19 112 TRP A N 1
ATOM 879 C CA . TRP A 1 112 ? 3.788 3.374 -1.847 1.00 97.19 112 TRP A CA 1
ATOM 880 C C . TRP A 1 112 ? 5.046 4.017 -2.428 1.00 97.19 112 TRP A C 1
ATOM 882 O O . TRP A 1 112 ? 5.549 3.575 -3.456 1.00 97.19 112 TRP A O 1
ATOM 892 N N . LEU A 1 113 ? 5.620 4.999 -1.727 1.00 97.50 113 LEU A N 1
ATOM 893 C CA . LEU A 1 113 ? 6.830 5.678 -2.180 1.00 97.50 113 LEU A CA 1
ATOM 894 C C . LEU A 1 113 ? 7.989 4.691 -2.339 1.00 97.50 113 LEU A C 1
ATOM 896 O O . LEU A 1 113 ? 8.710 4.754 -3.330 1.00 97.50 113 LEU A O 1
ATOM 900 N N . PHE A 1 114 ? 8.159 3.764 -1.396 1.00 97.19 114 PHE A N 1
ATOM 901 C CA . PHE A 1 114 ? 9.216 2.759 -1.433 1.00 97.19 114 PHE A CA 1
ATOM 902 C C . PHE A 1 114 ? 9.095 1.833 -2.651 1.00 97.19 114 PHE A C 1
ATOM 904 O O . PHE A 1 114 ? 10.067 1.667 -3.391 1.00 97.19 114 PHE A O 1
ATOM 911 N N . VAL A 1 115 ? 7.914 1.256 -2.895 1.00 95.56 115 VAL A N 1
ATOM 912 C CA . VAL A 1 115 ? 7.699 0.342 -4.030 1.00 95.56 115 VAL A CA 1
ATOM 913 C C . VAL A 1 115 ? 7.753 1.092 -5.357 1.00 95.56 115 VAL A C 1
ATOM 915 O O . VAL A 1 115 ? 8.412 0.625 -6.283 1.00 95.56 115 VAL A O 1
ATOM 918 N N . THR A 1 116 ? 7.155 2.280 -5.436 1.00 95.44 116 THR A N 1
ATOM 919 C CA . THR A 1 116 ? 7.147 3.100 -6.651 1.00 95.44 116 THR A CA 1
ATOM 920 C C . THR A 1 116 ? 8.539 3.599 -7.015 1.00 95.44 116 THR A C 1
ATOM 922 O O . THR A 1 116 ? 8.931 3.505 -8.174 1.00 95.44 116 THR A O 1
ATOM 925 N N . SER A 1 117 ? 9.330 4.060 -6.040 1.00 95.75 117 SER A N 1
ATOM 926 C CA . SER A 1 117 ? 10.727 4.459 -6.279 1.00 95.75 117 SER A CA 1
ATOM 927 C C . SER A 1 117 ? 11.568 3.267 -6.728 1.00 95.75 117 SER A C 1
ATOM 929 O O . SER A 1 117 ? 12.353 3.380 -7.668 1.00 95.75 117 SER A O 1
ATOM 931 N N . SER A 1 118 ? 11.371 2.112 -6.083 1.00 95.56 118 SER A N 1
ATOM 932 C CA . SER A 1 118 ? 12.069 0.878 -6.445 1.00 95.56 118 SER A CA 1
ATOM 933 C C . SER A 1 118 ? 11.728 0.449 -7.868 1.00 95.56 118 SER A C 1
ATOM 935 O O . SER A 1 118 ? 12.629 0.135 -8.632 1.00 95.56 118 SER A O 1
ATOM 937 N N . TYR A 1 119 ? 10.450 0.473 -8.251 1.00 94.75 119 TYR A N 1
ATOM 938 C CA . TYR A 1 119 ? 10.015 0.176 -9.614 1.00 94.75 119 TYR A CA 1
ATOM 939 C C . TYR A 1 119 ? 10.581 1.181 -10.622 1.00 94.75 119 TYR A C 1
ATOM 941 O O . TYR A 1 119 ? 11.157 0.765 -11.626 1.00 94.75 119 TYR A O 1
ATOM 949 N N . TYR A 1 120 ? 10.471 2.483 -10.333 1.00 94.69 120 TYR A N 1
ATOM 950 C CA . TYR A 1 120 ? 1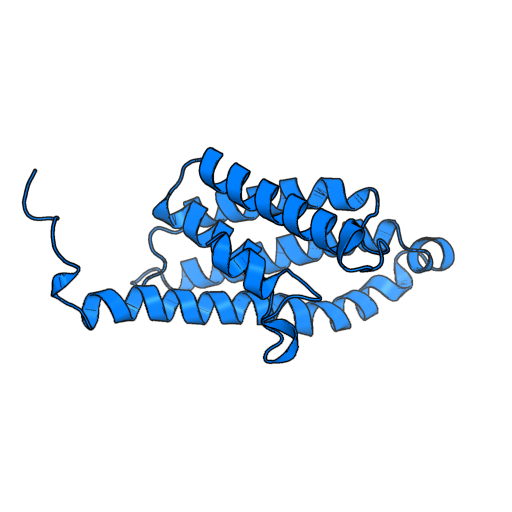0.915 3.559 -11.219 1.00 94.69 120 TYR A CA 1
ATOM 951 C C . TYR A 1 120 ? 12.393 3.411 -11.596 1.00 94.69 120 TYR A C 1
ATOM 953 O O . TYR A 1 120 ? 12.732 3.554 -12.767 1.00 94.69 120 TYR A O 1
ATOM 961 N N . PHE A 1 121 ? 13.248 3.020 -10.646 1.00 95.25 121 PHE A N 1
ATOM 962 C CA . PHE A 1 121 ? 14.672 2.758 -10.884 1.00 95.25 121 PHE A CA 1
ATOM 963 C C . PHE A 1 121 ? 14.945 1.704 -11.977 1.00 95.25 121 PHE A C 1
ATOM 965 O O . PHE A 1 121 ? 15.977 1.756 -12.638 1.00 95.25 121 PHE A O 1
ATOM 972 N N . PHE A 1 122 ? 14.026 0.761 -12.206 1.00 94.19 122 PHE A N 1
ATOM 973 C CA . PHE A 1 122 ? 14.153 -0.263 -13.254 1.00 94.19 122 PHE A CA 1
ATOM 974 C C . PHE A 1 122 ? 13.404 0.083 -14.550 1.00 94.19 122 PHE A C 1
ATOM 976 O O . PHE A 1 122 ? 13.302 -0.762 -15.440 1.00 94.19 122 PHE A O 1
ATOM 983 N N . THR A 1 123 ? 12.873 1.300 -14.684 1.00 91.81 123 THR A N 1
ATOM 984 C CA . THR A 1 123 ? 12.188 1.738 -15.909 1.00 91.81 123 THR A CA 1
ATOM 985 C C . THR A 1 123 ? 13.169 2.242 -16.968 1.00 91.81 123 THR A C 1
ATOM 987 O O . THR A 1 123 ? 14.261 2.726 -16.667 1.00 91.81 123 THR A O 1
ATOM 990 N N . THR A 1 124 ? 12.752 2.197 -18.235 1.00 90.94 124 THR A N 1
ATOM 991 C CA . THR A 1 124 ? 13.501 2.812 -19.343 1.00 90.94 124 THR A CA 1
ATOM 992 C C . THR A 1 124 ? 13.609 4.329 -19.192 1.00 90.94 124 THR A C 1
ATOM 994 O O . THR A 1 124 ? 14.643 4.897 -19.532 1.00 90.94 124 THR A O 1
ATOM 997 N N . THR A 1 125 ? 12.585 4.979 -18.627 1.00 90.00 125 THR A N 1
ATOM 998 C CA . THR A 1 125 ? 12.593 6.415 -18.310 1.00 90.00 125 THR A CA 1
ATOM 999 C C . THR A 1 125 ? 13.729 6.765 -17.355 1.00 90.00 125 THR A C 1
ATOM 1001 O O . THR A 1 125 ? 14.482 7.699 -17.617 1.00 90.00 125 THR A O 1
ATOM 1004 N N . TYR A 1 126 ? 13.916 5.983 -16.286 1.00 93.50 126 TYR A N 1
ATOM 1005 C CA . TYR A 1 126 ? 15.052 6.174 -15.386 1.00 93.50 126 TYR A CA 1
ATOM 1006 C C . TYR A 1 126 ? 16.396 5.959 -16.092 1.00 93.50 126 TYR A C 1
ATOM 1008 O O . TYR A 1 126 ? 17.328 6.731 -15.883 1.00 93.50 126 TYR A O 1
ATOM 1016 N N . ALA A 1 127 ? 16.501 4.953 -16.963 1.00 93.62 127 ALA A N 1
ATOM 1017 C CA . ALA A 1 127 ? 17.734 4.699 -17.707 1.00 93.62 127 ALA A CA 1
ATOM 1018 C C . ALA A 1 127 ? 18.137 5.860 -18.644 1.00 93.62 127 ALA A C 1
ATOM 1020 O O . ALA A 1 127 ? 19.323 6.030 -18.913 1.00 93.62 127 ALA A O 1
ATOM 1021 N N . GLN A 1 128 ? 17.173 6.648 -19.133 1.00 94.62 128 GLN A N 1
ATOM 1022 C CA . GLN A 1 128 ? 17.412 7.772 -20.048 1.00 94.62 128 GLN A CA 1
ATOM 1023 C C . GLN A 1 128 ? 17.580 9.1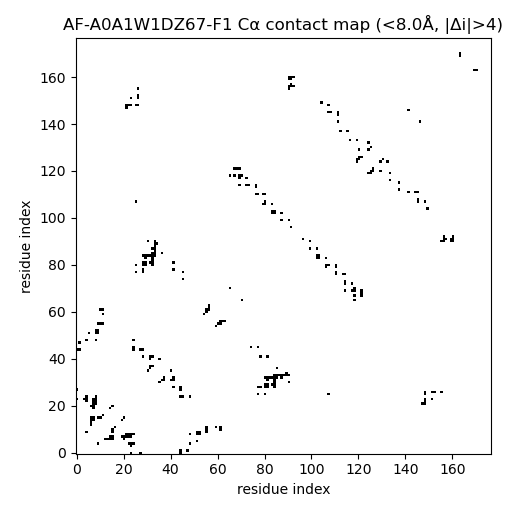13 -19.324 1.00 94.62 128 GLN A C 1
ATOM 1025 O O . GLN A 1 128 ? 18.458 9.897 -19.674 1.00 94.62 128 GLN A O 1
ATOM 1030 N N . GLU A 1 129 ? 16.746 9.381 -18.320 1.00 94.19 129 GLU A N 1
ATOM 1031 C CA . GLU A 1 129 ? 16.596 10.714 -17.717 1.00 94.19 129 GLU A CA 1
ATOM 1032 C C . GLU A 1 129 ? 16.869 10.722 -16.203 1.00 94.19 129 GLU A C 1
ATOM 1034 O O . GLU A 1 129 ? 16.810 11.761 -15.540 1.00 94.19 129 GLU A O 1
ATOM 1039 N N . GLY A 1 130 ? 17.175 9.562 -15.622 1.00 94.69 130 GLY A N 1
ATOM 1040 C CA . GLY A 1 130 ? 17.409 9.406 -14.193 1.00 94.69 130 GLY A CA 1
ATOM 1041 C C . GLY A 1 130 ? 16.195 9.810 -13.351 1.00 94.69 130 GLY A C 1
ATOM 1042 O O . GLY A 1 130 ? 15.035 9.537 -13.678 1.00 94.69 130 GLY A O 1
ATOM 1043 N N . TRP A 1 131 ? 16.466 10.472 -12.226 1.00 96.00 131 TRP A N 1
ATOM 1044 C CA . TRP A 1 131 ? 15.449 10.902 -11.259 1.00 96.00 131 TRP A CA 1
ATOM 1045 C C . TRP A 1 131 ? 14.703 12.186 -11.651 1.00 96.00 131 TRP A C 1
ATOM 1047 O O . TRP A 1 131 ? 13.794 12.584 -10.928 1.00 96.00 131 TRP A O 1
ATOM 1057 N N . VAL A 1 132 ? 15.042 12.829 -12.775 1.00 96.44 132 VAL A N 1
ATOM 1058 C CA . VAL A 1 132 ? 14.497 14.148 -13.153 1.00 96.44 132 VAL A CA 1
ATOM 1059 C C . VAL A 1 132 ? 12.969 14.129 -13.264 1.00 96.44 132 VAL A C 1
ATOM 1061 O O . VAL A 1 132 ? 12.307 15.013 -12.726 1.00 96.44 132 VAL A O 1
ATOM 1064 N N . ASN A 1 133 ? 12.397 13.083 -13.868 1.00 94.38 133 ASN A N 1
ATOM 1065 C CA . ASN A 1 133 ? 10.944 12.950 -14.041 1.00 94.38 133 ASN A CA 1
ATOM 1066 C C . ASN A 1 133 ? 10.228 12.265 -12.875 1.00 94.38 133 ASN A C 1
ATOM 1068 O O . ASN A 1 133 ? 8.995 12.184 -12.873 1.00 94.38 133 ASN A O 1
ATOM 1072 N N . PHE A 1 134 ? 10.965 11.782 -11.874 1.00 96.38 134 PHE A N 1
ATOM 1073 C CA . PHE A 1 134 ? 10.359 11.063 -10.762 1.00 96.38 134 PHE A CA 1
ATOM 1074 C C . PHE A 1 134 ? 9.358 11.910 -9.964 1.00 96.38 134 PHE A C 1
ATOM 1076 O O . PHE A 1 134 ? 8.292 11.381 -9.665 1.00 96.38 134 PHE A O 1
ATOM 1083 N N . PRO A 1 135 ? 9.597 13.202 -9.655 1.00 96.19 135 PRO A N 1
ATOM 1084 C CA . PRO A 1 135 ? 8.607 14.021 -8.954 1.00 96.19 135 PRO A CA 1
ATOM 1085 C C . PRO A 1 135 ? 7.278 14.137 -9.709 1.00 96.19 135 PRO A C 1
ATOM 1087 O O . PRO A 1 135 ? 6.219 14.017 -9.098 1.00 96.19 135 PRO A O 1
ATOM 1090 N N . THR A 1 136 ? 7.320 14.309 -11.034 1.00 95.25 136 THR A N 1
ATOM 1091 C CA . THR A 1 136 ? 6.120 14.380 -11.884 1.00 95.25 136 THR A CA 1
ATOM 1092 C C . THR A 1 136 ? 5.384 13.043 -11.907 1.00 95.25 136 THR A C 1
ATOM 1094 O O . THR A 1 136 ? 4.174 12.999 -11.686 1.00 95.25 136 THR A O 1
ATOM 1097 N N . TYR A 1 137 ? 6.122 11.944 -12.096 1.00 93.69 137 TYR A N 1
ATOM 1098 C CA . TYR A 1 137 ? 5.581 10.586 -12.026 1.00 93.69 137 TYR A CA 1
ATOM 1099 C C . TYR A 1 137 ? 4.931 10.324 -10.661 1.00 93.69 137 TYR A C 1
ATOM 1101 O O . TYR A 1 137 ? 3.797 9.855 -10.571 1.00 93.69 137 TYR A O 1
ATOM 1109 N N . ALA A 1 138 ? 5.626 10.678 -9.582 1.00 95.94 138 ALA A N 1
ATOM 1110 C CA . ALA A 1 138 ? 5.156 10.464 -8.229 1.00 95.94 138 ALA A CA 1
ATOM 1111 C C . ALA A 1 138 ? 3.906 11.300 -7.923 1.00 95.94 138 ALA A C 1
ATOM 1113 O O . ALA A 1 138 ? 2.963 10.784 -7.326 1.00 95.94 138 ALA A O 1
ATOM 1114 N N . ALA A 1 139 ? 3.852 12.559 -8.364 1.00 95.25 139 ALA A N 1
ATOM 1115 C CA . ALA A 1 139 ? 2.678 13.412 -8.203 1.00 95.25 139 ALA A CA 1
ATOM 1116 C C . ALA A 1 139 ? 1.452 12.839 -8.928 1.00 95.25 139 ALA A C 1
ATOM 1118 O O . ALA A 1 139 ? 0.361 12.821 -8.365 1.00 95.25 139 ALA A O 1
ATOM 1119 N N . GLN A 1 140 ? 1.632 12.310 -10.139 1.00 94.19 140 GLN A N 1
ATOM 1120 C CA . GLN A 1 140 ? 0.546 11.700 -10.900 1.00 94.19 140 GLN A CA 1
ATOM 1121 C C . GLN A 1 140 ? 0.006 10.434 -10.219 1.00 94.19 140 GLN A C 1
ATOM 1123 O O . GLN A 1 140 ? -1.200 10.310 -10.014 1.00 94.19 140 GLN A O 1
ATOM 1128 N N . TRP A 1 141 ? 0.886 9.495 -9.859 1.00 93.62 141 TRP A N 1
ATOM 1129 C CA . TRP A 1 141 ? 0.465 8.174 -9.381 1.00 93.62 141 TRP A CA 1
ATOM 1130 C C . TRP A 1 141 ? 0.088 8.148 -7.896 1.00 93.62 141 TRP A C 1
ATOM 1132 O O . TRP A 1 141 ? -0.825 7.415 -7.515 1.00 93.62 141 TRP A O 1
ATOM 1142 N N . SER A 1 142 ? 0.697 8.992 -7.054 1.00 94.69 142 SER A N 1
ATOM 1143 C CA . SER A 1 142 ? 0.342 9.074 -5.624 1.00 94.69 142 SER A CA 1
ATOM 1144 C C . SER A 1 142 ? -1.107 9.501 -5.411 1.00 94.69 142 SER A C 1
ATOM 1146 O O . SER A 1 142 ? -1.779 8.958 -4.535 1.00 94.69 142 SER A O 1
ATOM 1148 N N . LEU A 1 143 ? -1.607 10.427 -6.237 1.00 92.00 143 LEU A N 1
ATOM 1149 C CA . LEU A 1 143 ? -2.984 10.923 -6.183 1.00 92.00 143 LEU A CA 1
ATOM 1150 C C . LEU A 1 143 ? -4.021 9.861 -6.559 1.00 92.00 143 LEU A C 1
ATOM 1152 O O . LEU A 1 143 ? -5.190 10.001 -6.209 1.00 92.00 143 LEU A O 1
ATOM 1156 N N . VAL A 1 144 ? -3.606 8.796 -7.243 1.00 90.12 144 VAL A N 1
ATOM 1157 C CA . VAL A 1 144 ? -4.491 7.703 -7.654 1.00 90.12 144 VAL A CA 1
ATOM 1158 C C . VAL A 1 144 ? -4.376 6.521 -6.688 1.00 90.12 144 VAL A C 1
ATOM 1160 O O . VAL A 1 144 ? -5.381 5.999 -6.205 1.00 90.12 144 VAL A O 1
ATOM 1163 N N . GLU A 1 145 ? -3.160 6.102 -6.351 1.00 91.62 145 GLU A N 1
ATOM 1164 C CA . GLU A 1 145 ? -2.922 4.833 -5.651 1.00 91.62 145 GLU A CA 1
ATOM 1165 C C . GLU A 1 145 ? -3.036 4.934 -4.121 1.00 91.62 145 GLU A C 1
ATOM 1167 O O . GLU A 1 145 ? -3.523 4.010 -3.461 1.00 91.62 145 GLU A O 1
ATOM 1172 N N . ILE A 1 146 ? -2.644 6.067 -3.526 1.00 95.94 146 ILE A N 1
ATOM 1173 C CA . ILE A 1 146 ? -2.765 6.244 -2.072 1.00 95.94 146 ILE A CA 1
ATOM 1174 C C . ILE A 1 146 ? -4.245 6.384 -1.673 1.00 95.94 146 ILE A C 1
ATOM 1176 O O . ILE A 1 146 ? -4.695 5.615 -0.816 1.00 95.94 146 ILE A O 1
ATOM 1180 N N . PRO A 1 147 ? -5.053 7.285 -2.278 1.00 95.06 147 PRO A N 1
ATOM 1181 C CA . PRO A 1 147 ? -6.451 7.449 -1.882 1.00 95.06 147 PRO A CA 1
ATOM 1182 C C . PRO A 1 147 ? -7.294 6.193 -2.082 1.00 95.06 147 PRO A C 1
ATOM 1184 O O . PRO A 1 147 ? -8.137 5.895 -1.242 1.00 95.06 147 PRO A O 1
ATOM 1187 N N . THR A 1 148 ? -7.045 5.417 -3.139 1.00 91.81 148 THR A N 1
ATOM 1188 C CA . THR A 1 148 ? -7.770 4.161 -3.384 1.00 91.81 148 THR A CA 1
ATOM 1189 C C . THR A 1 148 ? -7.574 3.147 -2.257 1.00 91.81 148 THR A C 1
ATOM 1191 O O . THR A 1 148 ? -8.543 2.544 -1.792 1.00 91.81 148 THR A O 1
ATOM 1194 N N . THR A 1 149 ? -6.353 3.033 -1.735 1.00 94.31 149 THR A N 1
ATOM 1195 C CA . THR A 1 149 ? -6.069 2.228 -0.539 1.00 94.31 149 THR A CA 1
ATOM 1196 C C . THR A 1 149 ? -6.752 2.803 0.707 1.00 94.31 149 THR A C 1
ATOM 1198 O O . THR A 1 149 ? -7.331 2.066 1.510 1.00 94.31 149 THR A O 1
ATOM 1201 N N . LEU A 1 150 ? -6.729 4.128 0.876 1.00 96.50 150 LEU A N 1
ATOM 1202 C CA . LEU A 1 150 ? -7.356 4.788 2.023 1.00 96.50 150 LEU A CA 1
ATOM 1203 C C . LEU A 1 150 ? -8.886 4.664 2.012 1.00 96.50 150 LEU A C 1
ATOM 1205 O O . LEU A 1 150 ? -9.474 4.500 3.080 1.00 96.50 150 LEU A O 1
ATOM 1209 N N . TYR A 1 151 ? -9.540 4.651 0.847 1.00 94.81 151 TYR A N 1
ATOM 1210 C CA . TYR A 1 151 ? -10.985 4.418 0.750 1.00 94.81 151 TYR A CA 1
ATOM 1211 C C . TYR A 1 151 ? -11.382 3.050 1.302 1.00 94.81 151 TYR A C 1
ATOM 1213 O O . TYR A 1 151 ? -12.341 2.956 2.073 1.00 94.81 151 TYR A O 1
ATOM 1221 N N . TRP A 1 152 ? -10.605 2.004 1.008 1.00 95.56 152 TRP A N 1
ATOM 1222 C CA . TRP A 1 152 ? -10.806 0.700 1.639 1.00 95.56 152 TRP A CA 1
ATOM 1223 C C . TRP A 1 152 ? -10.683 0.766 3.156 1.00 95.56 152 TRP A C 1
ATOM 1225 O O . TRP A 1 152 ? -11.498 0.173 3.862 1.00 95.56 152 TRP A O 1
ATOM 1235 N N . MET A 1 153 ? -9.702 1.508 3.670 1.00 97.25 153 MET A N 1
ATOM 1236 C CA . MET A 1 153 ? -9.523 1.662 5.112 1.00 97.25 153 MET A CA 1
ATOM 1237 C C . MET A 1 153 ? -10.692 2.401 5.765 1.00 97.25 153 MET A C 1
ATOM 1239 O O . MET A 1 153 ? -11.124 1.987 6.838 1.00 97.25 153 MET A O 1
ATOM 1243 N N . VAL A 1 154 ? -11.273 3.414 5.114 1.00 96.69 154 VAL A N 1
ATOM 1244 C CA . VAL A 1 154 ? -12.500 4.071 5.600 1.00 96.69 154 VAL A CA 1
ATOM 1245 C C . VAL A 1 154 ? -13.655 3.068 5.663 1.00 96.69 154 VAL A C 1
ATOM 1247 O O . VAL A 1 154 ? -14.312 2.962 6.699 1.00 96.69 154 VAL A O 1
ATOM 1250 N N . ILE A 1 155 ? -13.870 2.275 4.606 1.00 95.81 155 ILE A N 1
ATOM 1251 C CA . ILE A 1 155 ? -14.914 1.234 4.573 1.00 95.81 155 ILE A CA 1
ATOM 1252 C C . ILE A 1 155 ? -14.708 0.212 5.696 1.00 95.81 155 ILE A C 1
ATOM 1254 O O . ILE A 1 155 ? -15.653 -0.133 6.405 1.00 95.81 155 ILE A O 1
ATOM 1258 N N . ILE A 1 156 ? -13.475 -0.248 5.898 1.00 96.12 156 ILE A N 1
ATOM 1259 C CA . ILE A 1 156 ? -13.116 -1.184 6.966 1.00 96.12 156 ILE A CA 1
ATOM 1260 C C . ILE A 1 156 ? -13.397 -0.573 8.339 1.00 96.12 156 ILE A C 1
ATOM 1262 O O . ILE A 1 156 ? -14.071 -1.206 9.148 1.00 96.12 156 ILE A O 1
ATOM 1266 N N . ILE A 1 157 ? -12.940 0.653 8.604 1.00 96.31 157 ILE A N 1
ATOM 1267 C CA . ILE A 1 157 ? -13.164 1.339 9.885 1.00 96.31 157 ILE A CA 1
ATOM 1268 C C . ILE A 1 157 ? -14.665 1.488 10.155 1.00 96.31 157 ILE A C 1
ATOM 1270 O O . ILE A 1 157 ? -15.126 1.164 11.253 1.00 96.31 157 ILE A O 1
ATOM 1274 N N . MET A 1 158 ? -15.452 1.899 9.154 1.00 95.50 158 MET A N 1
ATOM 1275 C CA . MET A 1 158 ? -16.913 1.968 9.269 1.00 95.50 158 MET A CA 1
ATOM 1276 C C . MET A 1 158 ? -17.509 0.595 9.580 1.00 95.50 158 MET A C 1
ATOM 1278 O O . MET A 1 158 ? -18.307 0.466 10.503 1.00 95.50 158 MET A O 1
ATOM 1282 N N . THR A 1 159 ? -17.071 -0.446 8.875 1.00 94.44 159 THR A N 1
ATOM 1283 C CA . THR A 1 159 ? -17.552 -1.823 9.047 1.00 94.44 159 THR A CA 1
ATOM 1284 C C . THR A 1 159 ? -17.271 -2.345 10.459 1.00 94.44 159 THR A C 1
ATOM 1286 O O . THR A 1 159 ? -18.187 -2.800 11.141 1.00 94.44 159 THR A O 1
ATOM 1289 N N . PHE A 1 160 ? -16.033 -2.213 10.947 1.00 93.62 160 PHE A N 1
ATOM 1290 C CA . PHE A 1 160 ? -15.642 -2.633 12.300 1.00 93.62 160 PHE A CA 1
ATOM 1291 C C . PHE A 1 160 ? -16.282 -1.782 13.405 1.00 93.62 160 PHE A C 1
ATOM 1293 O O . PHE A 1 160 ? -16.431 -2.259 14.527 1.00 93.62 160 PHE A O 1
ATOM 1300 N N . THR A 1 161 ? -16.684 -0.546 13.104 1.00 93.12 161 THR A N 1
ATOM 1301 C CA . THR A 1 161 ? -17.368 0.332 14.064 1.00 93.12 161 THR A CA 1
ATOM 1302 C C . THR A 1 161 ? -18.872 0.064 14.124 1.00 93.12 161 THR A C 1
ATOM 1304 O O . THR A 1 161 ? -19.453 0.061 15.209 1.00 93.12 161 THR A O 1
ATOM 1307 N N . LEU A 1 162 ? -19.518 -0.133 12.972 1.00 92.69 162 LEU A N 1
ATOM 1308 C CA . LEU A 1 162 ? -20.975 -0.188 12.849 1.00 92.69 162 LEU A CA 1
ATOM 1309 C C . LEU A 1 162 ? -21.533 -1.602 12.999 1.00 92.69 162 LEU A C 1
ATOM 1311 O O . LEU A 1 162 ? -22.554 -1.759 13.664 1.00 92.69 162 LEU A O 1
ATOM 1315 N N . LEU A 1 163 ? -20.884 -2.634 12.444 1.00 89.88 163 LEU A N 1
ATOM 1316 C CA . LEU A 1 163 ? -21.419 -4.003 12.499 1.00 89.88 163 LEU A CA 1
ATOM 1317 C C . LEU A 1 163 ? -21.651 -4.506 13.933 1.00 89.88 163 LEU A C 1
ATOM 1319 O O . LEU A 1 163 ? -22.747 -5.005 14.193 1.00 89.88 163 LEU A O 1
ATOM 1323 N N . PRO A 1 164 ? -20.716 -4.330 14.893 1.00 86.31 164 PRO A N 1
ATOM 1324 C CA . PRO A 1 164 ? -20.953 -4.763 16.273 1.00 86.31 164 PRO A CA 1
ATOM 1325 C C . PRO A 1 164 ? -22.080 -3.987 16.973 1.00 86.31 164 PRO A C 1
ATOM 1327 O O . PRO A 1 164 ? -22.654 -4.476 17.942 1.00 86.31 164 PRO A O 1
ATOM 1330 N N . ARG A 1 165 ? -22.395 -2.771 16.502 1.00 83.88 165 ARG A N 1
ATOM 1331 C CA . ARG A 1 165 ? -23.480 -1.932 17.039 1.00 83.88 165 ARG A CA 1
ATOM 1332 C C . ARG A 1 165 ? -24.834 -2.286 16.425 1.00 83.88 165 ARG A C 1
ATOM 1334 O O . ARG A 1 165 ? -25.840 -2.253 17.122 1.00 83.88 165 ARG A O 1
ATOM 1341 N N . ALA A 1 166 ? -24.853 -2.623 15.137 1.00 80.38 166 ALA A N 1
ATOM 1342 C CA . ALA A 1 166 ? -26.059 -2.978 14.393 1.00 80.38 166 ALA A CA 1
ATOM 1343 C C . ALA A 1 166 ? -26.523 -4.417 14.660 1.00 80.38 166 ALA A C 1
ATOM 1345 O O . ALA A 1 166 ? -27.712 -4.708 14.565 1.00 80.38 166 ALA A O 1
ATOM 1346 N N . ILE A 1 167 ? -25.599 -5.316 15.011 1.00 79.88 167 ILE A N 1
ATOM 1347 C CA . ILE A 1 167 ? -25.897 -6.716 15.317 1.00 79.88 167 ILE A CA 1
ATOM 1348 C C . ILE A 1 167 ? -25.428 -7.003 16.751 1.00 79.88 167 ILE A C 1
ATOM 1350 O O . ILE A 1 167 ? -24.331 -7.530 16.948 1.00 79.88 167 ILE A O 1
ATOM 1354 N N . PRO A 1 168 ? -26.254 -6.704 17.775 1.00 64.88 168 PRO A N 1
ATOM 1355 C CA . PRO A 1 168 ? -25.930 -7.009 19.171 1.00 64.88 168 PRO A CA 1
ATOM 1356 C C . PRO A 1 168 ? -25.648 -8.501 19.401 1.00 64.88 168 PRO A C 1
ATOM 1358 O O . PRO A 1 168 ? -24.902 -8.859 20.307 1.00 64.88 168 PRO A O 1
ATOM 1361 N N . ALA A 1 169 ? -26.197 -9.371 18.546 1.00 57.28 169 ALA A N 1
ATOM 1362 C CA . ALA A 1 169 ? -25.970 -10.813 18.557 1.00 57.28 169 ALA A CA 1
ATOM 1363 C C . ALA A 1 169 ? -24.541 -11.235 18.152 1.00 57.28 169 ALA A C 1
ATOM 1365 O O . ALA A 1 169 ? -24.199 -12.397 18.306 1.00 57.28 169 ALA A O 1
ATOM 1366 N N . LEU A 1 170 ? -23.677 -10.334 17.670 1.00 54.94 170 LEU A N 1
ATOM 1367 C CA . LEU A 1 170 ? -22.244 -10.624 17.496 1.00 54.94 170 LEU A CA 1
ATOM 1368 C C . LEU A 1 170 ? -21.428 -10.402 18.787 1.00 54.94 170 LEU A C 1
ATOM 1370 O O . L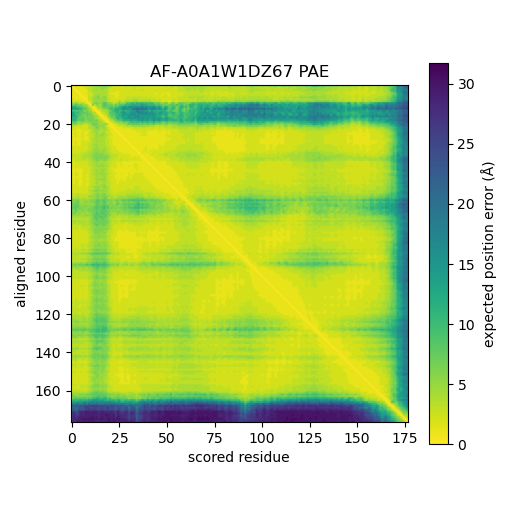EU A 1 170 ? -20.239 -10.707 18.803 1.00 54.94 170 LEU A O 1
ATOM 1374 N N . ASN A 1 171 ? -22.048 -9.945 19.887 1.00 53.56 171 ASN A N 1
ATOM 1375 C CA . ASN A 1 171 ? -21.410 -9.835 21.210 1.00 53.56 171 ASN A CA 1
ATOM 1376 C C . ASN A 1 171 ? -21.377 -11.157 22.008 1.00 53.56 171 ASN A C 1
ATOM 1378 O O . ASN A 1 171 ? -21.162 -11.138 23.224 1.00 53.56 171 ASN A O 1
ATOM 1382 N N . PHE A 1 172 ? -21.568 -12.321 21.377 1.00 52.91 172 PHE A N 1
ATOM 1383 C CA . PHE A 1 172 ? -21.390 -13.589 22.085 1.00 52.91 172 PHE A CA 1
ATOM 1384 C C . PHE A 1 172 ? -19.899 -13.851 22.358 1.00 52.91 172 PHE A C 1
ATOM 1386 O O . PHE A 1 172 ? -19.104 -14.025 21.441 1.00 52.91 172 PHE A O 1
ATOM 1393 N N . HIS A 1 173 ? -19.573 -13.920 23.655 1.00 45.97 173 HIS A N 1
ATOM 1394 C CA . HIS A 1 173 ? -18.283 -14.238 24.290 1.00 45.97 173 HIS A CA 1
ATOM 1395 C C . HIS A 1 173 ? -17.305 -13.090 24.603 1.00 45.97 173 HIS A C 1
ATOM 1397 O O . HIS A 1 173 ? -16.150 -13.080 24.191 1.00 45.97 173 HIS A O 1
ATOM 1403 N N . LYS A 1 174 ? -17.717 -12.223 25.537 1.00 46.75 174 LYS A N 1
ATOM 1404 C CA . LYS A 1 174 ? -16.856 -11.856 26.686 1.00 46.75 174 LYS A CA 1
ATOM 1405 C C . LYS A 1 174 ? -17.386 -12.351 28.046 1.00 46.75 174 LYS A C 1
ATOM 1407 O O . LYS A 1 174 ? -16.835 -11.993 29.077 1.00 46.75 174 LYS A O 1
ATOM 1412 N N . SER A 1 175 ? -18.435 -13.184 28.059 1.00 42.47 175 SER A N 1
ATOM 1413 C CA . SER A 1 175 ? -19.124 -13.622 29.289 1.00 42.47 175 SER A CA 1
ATOM 1414 C C . SER A 1 175 ? -18.960 -15.111 29.642 1.00 42.47 175 SER A C 1
ATOM 1416 O O . SER A 1 175 ? -19.717 -15.623 30.462 1.00 42.47 175 SER A O 1
ATOM 1418 N N . ALA A 1 176 ? -17.993 -15.835 29.075 1.00 42.69 176 ALA A N 1
ATOM 1419 C CA . ALA A 1 176 ? -17.655 -17.159 29.601 1.00 42.69 176 ALA A CA 1
ATOM 1420 C C . ALA A 1 176 ? -16.183 -17.498 29.343 1.00 42.69 176 ALA A C 1
ATOM 1422 O O . ALA A 1 176 ? -15.808 -17.702 28.188 1.00 42.69 176 ALA A O 1
ATOM 1423 N N . ARG A 1 177 ? -15.446 -17.612 30.457 1.00 34.69 177 ARG A N 1
ATOM 1424 C CA . ARG A 1 177 ? -14.014 -17.903 30.662 1.00 34.69 177 ARG A CA 1
ATOM 1425 C C . ARG A 1 177 ? -13.023 -16.766 30.467 1.00 34.69 177 ARG A C 1
ATOM 1427 O O . ARG A 1 177 ? -12.863 -16.281 29.331 1.00 34.69 177 ARG A O 1
#

pLDDT: mean 89.85, std 12.64, range [34.69, 98.5]

Foldseek 3Di:
DLVVQLLALQCDDPNVVPDNAHGCLLVQLLCCLQPVVDPVSLVVSLVSNVVSVVCCVPPVVDDCLQVDPLVVCLSVLSVLSNNLSVVDNDLEDDPCVVVVLVSSLVSLLVSCCSSLVSSVCRDPCCVVPNCPCVVVVCVVVCVPRSVSNVVVSVVVRC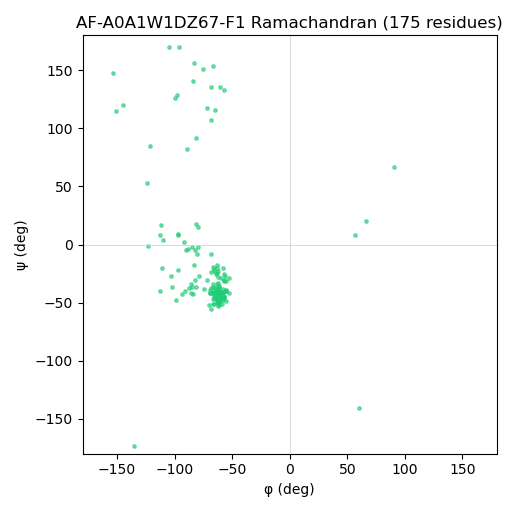CRHVVCVVCVVVPPDPPDD

Radius of gyration: 17.95 Å; Cα contacts (8 Å, |Δi|>4): 174; chains: 1; bounding box: 44×32×52 Å

Secondary structure (DSSP, 8-state):
-HHHHHHHH-TTSTTTTT--PPP-HHHHHHHIIIII--HHHHHHHHH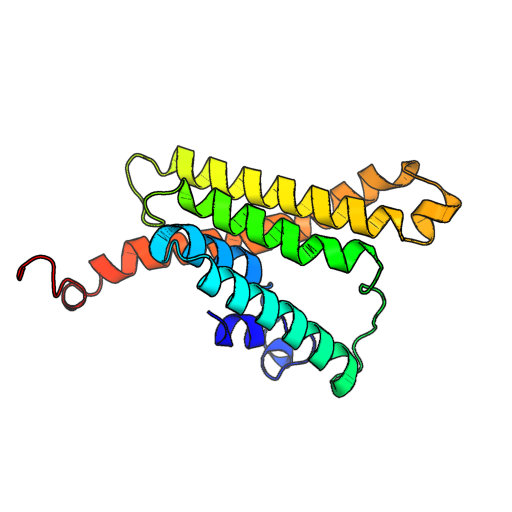HHHHHHHHHHHHH---GGG-SGGGGGHHHHHHHHHHHHTT-S-SS--TTHHHHHHHHHHHHHHHHHHHHHHHHHTSHHHHHHTTTTHHHHHHHHHHHHHHHHHHHHHHHHHHHHHHHHH-GGG--SSS--

Solvent-accessible surface area (backbone atoms only — not comparable to full-atom values): 9955 Å² total; per-residue (Å²): 102,69,71,52,29,55,55,23,60,32,80,86,37,91,45,38,82,80,48,84,49,65,57,38,60,67,56,43,25,32,52,35,10,39,73,63,65,47,69,67,59,47,50,53,52,50,52,47,52,54,52,48,53,52,46,35,37,76,75,65,72,43,78,63,82,77,69,47,83,42,49,72,50,45,62,57,45,48,50,52,42,21,55,56,18,53,79,32,86,64,67,37,82,54,98,54,40,68,60,44,51,49,52,52,53,51,48,50,53,51,42,49,50,52,49,51,52,46,44,44,67,74,34,71,63,27,74,75,57,46,70,74,57,45,65,61,52,47,58,60,48,47,70,54,58,51,52,50,47,48,51,52,45,52,52,47,27,50,47,58,45,44,49,62,70,75,36,65,83,70,64,78,76,87,83,74,136

Mean predicted aligned error: 5.67 Å

Sequence (177 aa):
MVLLMIATRGHNNWVSAFVHLPDFTIPALFIAGVYFRKFWVAFVIIFSAVAIDNYAIVHQGISANCITPAYSLMPLSFYAIFWSGKYINTLAIDNNIIKNIGVIITSTSIQWLFVTSSYYFFTTTYAQEGWVNFPTYAAQWSLVEIPTTLYWMVIIIMTFTLLPRAIPALNFHKSAR